Protein 2Q20 (pdb70)

Organism: Homo sapiens (NCBI:txid9606)

B-factor: mean 19.87, std 10.07, range [9.56, 68.57]

Secondary structure (DSSP, 8-state):
-PPPEEEE-SEEEE-TT--EEEEEEESS--TT-EEEEEE-TTS-EEEEEETTTEEPTT--TTEEEEEETTEEEEEESS--GGG-EEEEEEE-SSSS-PBP--EEEEE-/-PPPPEEEE-SEEEE-TT--EEEEEEESS--TT-EEEEEE-TTS--EEEEETTTEEPTT--TTEEEEE-SSEEEEEESS--GGG-SEEEEEE-SSSSPEE---EEEEE-

Solvent-accessible surface area: 10472 Å² total; per-residue (Å²): 180,85,8,126,8,65,9,55,44,92,67,37,73,15,39,84,43,62,186,2,66,0,58,2,106,2,71,81,87,0,55,62,93,0,0,0,0,20,19,79,105,83,124,8,3,132,15,17,0,62,48,3,60,66,69,32,130,76,22,53,111,47,5,55,10,62,36,68,11,55,91,1,34,0,26,0,63,42,0,53,81,94,2,42,4,30,0,6,0,0,0,19,48,68,134,32,48,28,28,0,127,7,0,110,1,81,68,206,147,110,58,8,118,10,84,12,57,43,88,72,37,68,16,41,82,36,61,183,2,68,0,60,2,97,4,70,64,102,0,51,58,103,0,14,0,6,16,19,80,128,81,118,19,10,113,25,2,0,86,46,2,67,62,70,34,131,79,12,60,96,45,7,53,11,62,34,83,8,51,85,3,42,0,19,0,63,39,0,44,82,102,2,53,8,29,0,8,0,0,0,23,60,76,57,15,19,30,20,0,139,4,0,122,1,94,64,203

CATH classification: 2.60.40.10

Structure (mmCIF, N/CA/C/O backbone):
data_2Q20
#
_entry.id   2Q20
#
_cell.length_a   74.265
_cell.length_b   74.265
_cell.length_c   99.051
_cell.angle_alpha   90.00
_cell.angle_beta   90.00
_cell.angle_gamma   120.00
#
_symmetry.space_group_name_H-M   'P 61'
#
loop_
_entity.id
_entity.type
_entity.pdbx_description
1 polymer 'Vk1 O18/O8 germline light chain variable domain'
2 water water
#
loop_
_atom_site.group_PDB
_atom_site.id
_atom_site.type_symbol
_atom_site.label_atom_id
_atom_site.label_alt_id
_atom_site.label_comp_id
_atom_site.label_asym_id
_atom_site.label_entity_id
_atom_site.label_seq_id
_atom_site.pdbx_PDB_ins_code
_atom_site.Cartn_x
_atom_site.Cartn_y
_atom_site.Cartn_z
_atom_site.occupancy
_atom_site.B_iso_or_equiv
_atom_site.auth_seq_id
_atom_site.auth_comp_id
_atom_site.auth_asym_id
_atom_site.auth_atom_id
_atom_site.pdbx_PDB_model_num
ATOM 1 N N . THR A 1 2 ? 32.683 -35.323 17.591 0.50 36.69 0 THR A N 1
ATOM 2 C CA . THR A 1 2 ? 34.117 -35.462 17.214 1.00 34.80 0 THR A CA 1
ATOM 3 C C . THR A 1 2 ? 34.388 -34.776 15.862 1.00 30.81 0 THR A C 1
ATOM 4 O O . THR A 1 2 ? 35.506 -34.726 15.420 1.00 32.23 0 THR A O 1
ATOM 8 N N . ASP A 1 3 ? 33.359 -34.262 15.232 1.00 26.73 1 ASP A N 1
ATOM 9 C CA . ASP A 1 3 ? 33.612 -33.668 13.907 1.00 22.83 1 ASP A CA 1
ATOM 10 C C . ASP A 1 3 ? 34.368 -32.371 14.129 1.00 20.84 1 ASP A C 1
ATOM 11 O O . ASP A 1 3 ? 34.205 -31.696 15.175 1.00 23.46 1 ASP A O 1
ATOM 16 N N . ILE A 1 4 ? 35.241 -32.046 13.175 1.00 18.06 2 ILE A N 1
ATOM 17 C CA . ILE A 1 4 ? 36.018 -30.794 13.246 1.00 17.10 2 ILE A CA 1
ATOM 18 C C . ILE A 1 4 ? 35.092 -29.615 13.085 1.00 15.75 2 ILE A C 1
ATOM 19 O O . ILE A 1 4 ? 34.260 -29.584 12.178 1.00 16.50 2 ILE A O 1
ATOM 24 N N A GLN A 1 5 ? 35.175 -28.675 14.031 0.50 15.70 3 GLN A N 1
ATOM 25 N N B GLN A 1 5 ? 35.214 -28.654 13.985 0.50 15.45 3 GLN A N 1
ATOM 26 C CA A GLN A 1 5 ? 34.400 -27.427 14.002 0.50 15.59 3 GLN A CA 1
ATOM 27 C CA B GLN A 1 5 ? 34.378 -27.475 13.928 0.50 15.56 3 GLN A CA 1
ATOM 28 C C A GLN A 1 5 ? 35.178 -26.353 13.251 0.50 13.69 3 GLN A C 1
ATOM 29 C C B GLN A 1 5 ? 35.147 -26.341 13.278 0.50 13.66 3 GLN A C 1
ATOM 30 O O A GLN A 1 5 ? 36.324 -26.063 13.593 0.50 14.31 3 GLN A O 1
ATOM 31 O O B GLN A 1 5 ? 36.242 -26.004 13.721 0.50 14.08 3 GLN A O 1
ATOM 42 N N . MET A 1 6 ? 34.548 -25.747 12.251 1.00 14.04 4 MET A N 1
ATOM 43 C CA . MET A 1 6 ? 35.103 -24.632 11.523 1.00 13.02 4 MET A CA 1
ATOM 44 C C . MET A 1 6 ? 34.405 -23.368 11.957 1.00 13.61 4 MET A C 1
ATOM 45 O O . MET A 1 6 ? 33.180 -23.289 11.813 1.00 15.52 4 MET A O 1
ATOM 50 N N . THR A 1 7 ? 35.134 -22.413 12.516 1.00 12.18 5 THR A N 1
ATOM 51 C CA . THR A 1 7 ? 34.553 -21.185 12.998 1.00 11.67 5 THR A CA 1
ATOM 52 C C . THR A 1 7 ? 34.885 -20.078 11.985 1.00 11.61 5 THR A C 1
ATOM 53 O O . THR A 1 7 ? 36.046 -19.649 11.898 1.00 12.57 5 THR A O 1
ATOM 57 N N . GLN A 1 8 ? 33.901 -19.688 11.204 1.00 11.49 6 GLN A N 1
ATOM 58 C CA . GLN A 1 8 ? 34.043 -18.727 10.122 1.00 10.65 6 GLN A CA 1
ATOM 59 C C . GLN A 1 8 ? 33.522 -17.387 10.565 1.00 11.58 6 GLN A C 1
ATOM 60 O O . GLN A 1 8 ? 32.430 -17.296 11.111 1.00 13.47 6 GLN A O 1
ATOM 66 N N . SER A 1 9 ? 34.272 -16.323 10.276 1.00 11.52 7 SER A N 1
ATOM 67 C CA A SER A 1 9 ? 33.837 -15.015 10.637 0.50 10.54 7 SER A CA 1
ATOM 68 C CA B SER A 1 9 ? 33.928 -14.971 10.676 0.50 12.04 7 SER A CA 1
ATOM 69 C C . SER A 1 9 ? 34.238 -14.015 9.536 1.00 11.16 7 SER A C 1
ATOM 70 O O . SER A 1 9 ? 35.234 -14.209 8.872 1.00 12.26 7 SER A O 1
ATOM 75 N N . PRO A 1 10 ? 33.456 -12.956 9.354 1.00 11.28 8 PRO A N 1
ATOM 76 C CA . PRO A 1 10 ? 32.201 -12.647 10.033 1.00 11.38 8 PRO A CA 1
ATOM 77 C C . PRO A 1 10 ? 31.042 -13.394 9.405 1.00 11.30 8 PRO A C 1
ATOM 78 O O . PRO A 1 10 ? 31.176 -14.112 8.441 1.00 13.50 8 PRO A O 1
ATOM 82 N N A SER A 1 11 ? 29.881 -13.223 10.030 0.25 11.67 9 SER A N 1
ATOM 83 N N B SER A 1 11 ? 29.850 -13.251 9.969 0.25 11.62 9 SER A N 1
ATOM 84 N N C SER A 1 11 ? 29.868 -13.273 10.036 0.50 11.91 9 SER A N 1
ATOM 85 C CA A SER A 1 11 ? 28.645 -13.818 9.549 0.25 11.93 9 SER A CA 1
ATOM 86 C CA B SER A 1 11 ? 28.705 -13.922 9.355 0.25 11.59 9 SER A CA 1
ATOM 87 C CA C SER A 1 11 ? 28.654 -13.870 9.471 0.50 12.85 9 SER A CA 1
ATOM 88 C C A SER A 1 11 ? 28.134 -13.106 8.298 0.25 11.74 9 SER A C 1
ATOM 89 C C B SER A 1 11 ? 28.081 -13.094 8.238 0.25 11.58 9 SER A C 1
ATOM 90 C C C SER A 1 11 ? 28.152 -13.099 8.252 0.50 11.63 9 SER A C 1
ATOM 91 O O A SER A 1 11 ? 27.625 -13.739 7.378 0.25 11.95 9 SER A O 1
ATOM 92 O O B SER A 1 11 ? 27.429 -13.630 7.342 0.25 12.09 9 SER A O 1
ATOM 93 O O C SER A 1 11 ? 27.659 -13.688 7.298 0.50 12.20 9 SER A O 1
ATOM 100 N N . SER A 1 12 ? 28.254 -11.787 8.300 1.00 12.52 10 SER A N 1
ATOM 101 C CA . SER A 1 12 ? 27.896 -10.926 7.177 1.00 12.90 10 SER A CA 1
ATOM 102 C C . SER A 1 12 ? 28.758 -9.724 7.230 1.00 12.71 10 SER A C 1
ATOM 103 O O . SER A 1 12 ? 29.260 -9.344 8.286 1.00 12.60 10 SER A O 1
ATOM 106 N N A LEU A 1 13 ? 28.940 -9.104 6.057 0.50 11.84 11 LEU A N 1
ATOM 107 N N B LEU A 1 13 ? 28.928 -9.082 6.068 0.50 11.81 11 LEU A N 1
ATOM 108 C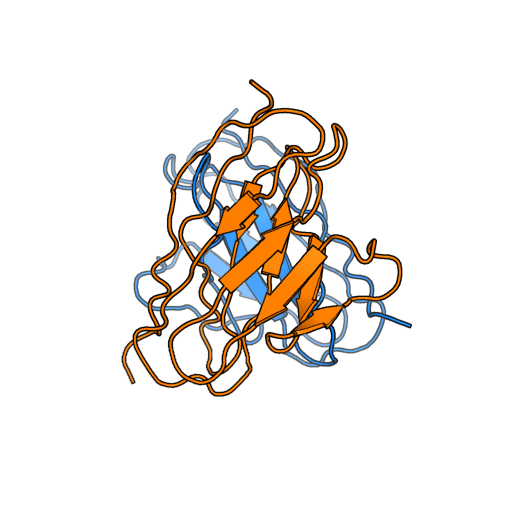 CA A LEU A 1 13 ? 29.619 -7.826 5.967 0.50 12.90 11 LEU A CA 1
ATOM 109 C CA B LEU A 1 13 ? 29.629 -7.806 6.003 0.50 12.98 11 LEU A CA 1
ATOM 110 C C A LEU A 1 13 ? 29.073 -7.074 4.771 0.50 13.83 11 LEU A C 1
ATOM 111 C C B LEU A 1 13 ? 29.259 -7.094 4.724 0.50 14.07 11 LEU A C 1
ATOM 112 O O A LEU A 1 13 ? 28.479 -7.650 3.837 0.50 13.14 11 LEU A O 1
ATOM 113 O O B LEU A 1 13 ? 28.962 -7.722 3.692 0.50 13.19 11 LEU A O 1
ATOM 122 N N . SER A 1 14 ? 29.296 -5.769 4.822 1.00 13.77 12 SER A N 1
ATOM 123 C CA . SER A 1 14 ? 29.037 -4.914 3.683 1.00 14.36 12 SER A CA 1
ATOM 124 C C . SER A 1 14 ? 30.269 -4.108 3.435 1.00 14.00 12 SER A C 1
ATOM 125 O O . SER A 1 14 ? 30.912 -3.617 4.350 1.00 14.95 12 SER A O 1
ATOM 128 N N . ALA A 1 15 ? 30.587 -3.892 2.178 1.00 14.97 13 ALA A N 1
ATOM 129 C CA . ALA A 1 15 ? 31.734 -3.106 1.758 1.00 15.60 13 ALA A CA 1
ATOM 130 C C . ALA A 1 15 ? 31.451 -2.478 0.417 1.00 16.54 13 ALA A C 1
ATOM 131 O O . ALA A 1 15 ? 30.428 -2.752 -0.189 1.00 18.07 13 ALA A O 1
ATOM 133 N N . SER A 1 16 ? 32.345 -1.641 -0.050 1.00 18.13 14 SER A N 1
ATOM 134 C CA . SER A 1 16 ? 32.182 -0.936 -1.292 1.00 16.96 14 SER A CA 1
ATOM 135 C C . SER A 1 16 ? 32.961 -1.534 -2.398 1.00 18.11 14 SER A C 1
ATOM 136 O O . SER A 1 16 ? 33.976 -2.168 -2.178 1.00 17.05 14 SER A O 1
ATOM 139 N N . VAL A 1 17 ? 32.534 -1.276 -3.637 1.00 17.79 15 VAL A N 1
ATOM 140 C CA . VAL A 1 17 ? 33.305 -1.684 -4.781 1.00 18.27 15 VAL A CA 1
ATOM 141 C C . VAL A 1 17 ? 34.687 -1.087 -4.656 1.00 18.44 15 VAL A C 1
ATOM 142 O O . VAL A 1 17 ? 34.835 0.097 -4.317 1.00 20.60 15 VAL A O 1
ATOM 146 N N . GLY A 1 18 ? 35.675 -1.925 -4.878 1.00 17.17 16 GLY A N 1
ATOM 147 C CA . GLY A 1 18 ? 37.064 -1.590 -4.760 1.00 18.01 16 GLY A CA 1
ATOM 148 C C . GLY A 1 18 ? 37.695 -1.799 -3.393 1.00 18.86 16 GLY A C 1
ATOM 149 O O . GLY A 1 18 ? 38.925 -1.730 -3.263 1.00 20.65 16 GLY A O 1
ATOM 150 N N . ASP A 1 19 ? 36.881 -2.144 -2.386 1.00 17.09 17 ASP A N 1
ATOM 151 C CA . ASP A 1 19 ? 37.440 -2.372 -1.054 1.00 17.67 17 ASP A CA 1
ATOM 152 C C . ASP A 1 19 ? 38.018 -3.749 -0.911 1.00 15.58 17 ASP A C 1
ATOM 153 O O . ASP A 1 19 ? 37.623 -4.700 -1.588 1.00 16.48 17 ASP A O 1
ATOM 158 N N A ARG A 1 20 ? 38.872 -3.894 0.082 0.50 15.43 18 ARG A N 1
ATOM 159 N N B ARG A 1 20 ? 38.907 -3.886 0.047 0.50 14.39 18 ARG A N 1
ATOM 160 C CA A ARG A 1 20 ? 39.481 -5.168 0.491 0.50 15.44 18 ARG A CA 1
ATOM 161 C CA B ARG A 1 20 ? 39.421 -5.181 0.464 0.50 13.70 18 ARG A CA 1
ATOM 162 C C A ARG A 1 20 ? 38.561 -5.909 1.476 0.50 14.61 18 ARG A C 1
ATOM 163 C C B ARG A 1 20 ? 38.440 -5.872 1.402 0.50 13.97 18 ARG A C 1
ATOM 164 O O A ARG A 1 20 ? 38.159 -5.337 2.497 0.50 14.83 18 ARG A O 1
ATOM 165 O O B ARG A 1 20 ? 37.907 -5.246 2.321 0.50 15.22 18 ARG A O 1
ATOM 180 N N . VAL A 1 21 ? 38.194 -7.145 1.148 1.00 13.78 19 VAL A N 1
ATOM 181 C CA . VAL A 1 21 ? 37.329 -7.981 1.994 1.00 13.48 19 VAL A CA 1
ATOM 182 C C . VAL A 1 2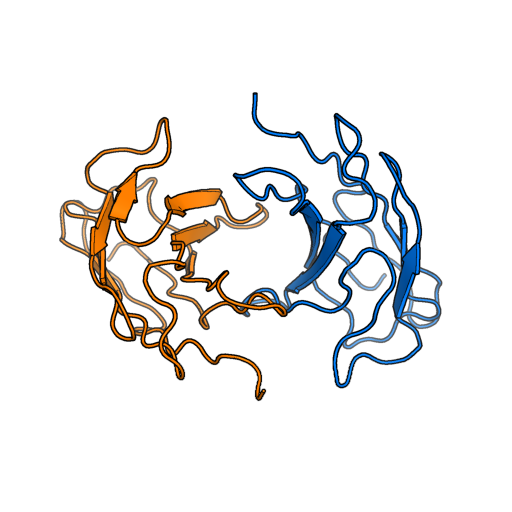1 ? 38.180 -9.080 2.594 1.00 12.60 19 VAL A C 1
ATOM 183 O O . VAL A 1 21 ? 38.895 -9.769 1.881 1.00 13.09 19 VAL A O 1
ATOM 187 N N . THR A 1 22 ? 38.079 -9.261 3.914 1.00 12.23 20 THR A N 1
ATOM 188 C CA . THR A 1 22 ? 38.862 -10.230 4.625 1.00 12.65 20 THR A CA 1
ATOM 189 C C . THR A 1 22 ? 37.950 -11.144 5.479 1.00 12.99 20 THR A C 1
ATOM 190 O O . THR A 1 22 ? 37.218 -10.642 6.316 1.00 13.93 20 THR A O 1
ATOM 194 N N . ILE A 1 23 ? 37.999 -12.440 5.215 1.00 11.99 21 ILE A N 1
ATOM 195 C CA . ILE A 1 23 ? 37.163 -13.469 5.880 1.00 12.07 21 ILE A CA 1
ATOM 196 C C . ILE A 1 23 ? 38.110 -14.467 6.506 1.00 11.87 21 ILE A C 1
ATOM 197 O O . ILE A 1 23 ? 39.136 -14.815 5.926 1.00 13.15 21 ILE A O 1
ATOM 202 N N . THR A 1 24 ? 37.784 -14.910 7.721 1.00 12.12 22 THR A N 1
ATOM 203 C CA . THR A 1 24 ? 38.630 -15.870 8.411 1.00 12.59 22 THR A CA 1
ATOM 204 C C . THR A 1 24 ? 37.906 -17.172 8.724 1.00 11.88 22 THR A C 1
ATOM 205 O O . THR A 1 24 ? 36.682 -17.227 8.846 1.00 12.11 22 THR A O 1
ATOM 209 N N A CYS A 1 25 ? 38.673 -18.277 8.791 0.50 10.78 23 CYS A N 1
ATOM 210 N N B CYS A 1 25 ? 38.716 -18.204 8.980 0.50 12.08 23 CYS A N 1
ATOM 211 C CA A CYS A 1 25 ? 38.207 -19.544 9.346 0.50 11.62 23 CYS A CA 1
ATOM 212 C CA B CYS A 1 25 ? 38.223 -19.516 9.283 0.50 12.52 23 CYS A CA 1
ATOM 213 C C A CYS A 1 25 ? 39.222 -20.094 10.294 0.50 11.82 23 CYS A C 1
ATOM 214 C C B CYS A 1 25 ? 39.198 -20.230 10.208 0.50 12.67 23 CYS A C 1
ATOM 215 O O A CYS A 1 25 ? 40.399 -20.041 10.015 0.50 12.46 23 CYS A O 1
ATOM 216 O O B CYS A 1 25 ? 40.344 -20.422 9.820 0.50 12.60 23 CYS A O 1
ATOM 221 N N . GLN A 1 26 ? 38.725 -20.632 11.397 1.00 12.67 24 GLN A N 1
ATOM 222 C CA . GLN A 1 26 ? 39.532 -21.377 12.397 1.00 13.92 24 GLN A CA 1
ATOM 223 C C . GLN A 1 26 ? 39.038 -22.781 12.490 1.00 13.82 24 GLN A C 1
ATOM 224 O O . GLN A 1 26 ? 37.853 -23.017 12.601 1.00 15.71 24 GLN A O 1
ATOM 230 N N . ALA A 1 27 ? 39.957 -23.748 12.430 1.00 13.28 25 ALA A N 1
ATOM 231 C CA . ALA A 1 27 ? 39.618 -25.128 12.643 1.00 14.09 25 ALA A CA 1
ATOM 232 C C . ALA A 1 27 ? 39.858 -25.503 14.101 1.00 14.33 25 ALA A C 1
ATOM 233 O O . ALA A 1 27 ? 40.818 -25.056 14.679 1.00 15.69 25 ALA A O 1
ATOM 235 N N . SER A 1 28 ? 39.045 -26.415 14.612 1.00 14.85 26 SER A N 1
ATOM 236 C CA . SER A 1 28 ? 39.192 -26.846 16.008 1.00 15.57 26 SER A CA 1
ATOM 237 C C . SER A 1 28 ? 40.355 -27.800 16.249 1.00 17.00 26 SER A C 1
ATOM 238 O O . SER A 1 28 ? 40.703 -28.069 17.425 1.00 19.04 26 SER A O 1
ATOM 241 N N . GLN A 1 29 ? 40.931 -28.326 15.181 1.00 16.00 27 GLN A N 1
ATOM 242 C CA . GLN A 1 29 ? 42.165 -29.112 15.256 1.00 18.40 27 GLN A CA 1
ATOM 243 C C . GLN A 1 29 ? 42.929 -28.875 13.955 1.00 17.37 27 GLN A C 1
ATOM 244 O O . GLN A 1 29 ? 42.417 -28.303 13.010 1.00 16.85 27 GLN A O 1
ATOM 250 N N A ASP A 1 30 ? 44.193 -29.271 13.951 0.50 17.62 28 ASP A N 1
ATOM 251 N N B ASP A 1 30 ? 44.225 -29.184 13.970 0.50 17.80 28 ASP A N 1
ATOM 252 C CA A ASP A 1 30 ? 45.069 -28.981 12.827 0.50 17.55 28 ASP A CA 1
ATOM 253 C CA B ASP A 1 30 ? 45.150 -28.975 12.830 0.50 17.78 28 ASP A CA 1
ATOM 254 C C A ASP A 1 30 ? 44.548 -29.761 11.625 0.50 18.27 28 ASP A C 1
ATOM 255 C C B ASP A 1 30 ? 44.693 -29.758 11.608 0.50 18.40 28 ASP A C 1
ATOM 256 O O A ASP A 1 30 ? 44.208 -30.954 11.702 0.50 19.99 28 ASP A O 1
ATOM 257 O O B ASP A 1 30 ? 44.637 -30.980 11.638 0.50 19.97 28 ASP A O 1
ATOM 266 N N . ILE A 1 31 ? 44.389 -29.040 10.523 1.00 16.41 29 ILE A N 1
ATOM 267 C CA . ILE A 1 31 ? 43.903 -29.628 9.261 1.00 15.36 29 ILE A CA 1
ATOM 268 C C . ILE A 1 31 ? 44.948 -29.442 8.162 1.00 16.16 29 ILE A C 1
ATOM 269 O O . ILE A 1 31 ? 44.626 -29.569 6.973 1.00 15.66 29 ILE A O 1
ATOM 274 N N . SER A 1 32 ? 46.183 -29.185 8.551 1.00 16.73 30 SER A N 1
ATOM 275 C CA A SER A 1 32 ? 47.256 -28.953 7.612 0.50 15.75 30 SER A CA 1
ATOM 276 C CA B SER A 1 32 ? 47.242 -28.970 7.577 0.50 16.52 30 SER A CA 1
ATOM 277 C C . SER A 1 32 ? 46.823 -27.853 6.619 1.00 15.68 30 SER A C 1
ATOM 278 O O . SER A 1 32 ? 46.420 -26.779 7.033 1.00 17.31 30 SER A O 1
ATOM 283 N N A ASN A 1 33 ? 46.858 -28.153 5.323 0.50 14.59 31 ASN A N 1
ATOM 284 N N B ASN A 1 33 ? 46.950 -28.020 5.314 0.50 15.25 31 ASN A N 1
ATOM 285 C CA A ASN A 1 33 ? 46.488 -27.183 4.268 0.50 14.07 31 ASN A CA 1
ATOM 286 C CA B ASN A 1 33 ? 46.416 -26.989 4.409 0.50 15.11 31 ASN A CA 1
ATOM 287 C C A ASN A 1 33 ? 45.176 -27.496 3.628 0.50 13.65 31 ASN A C 1
ATOM 288 C C B ASN A 1 33 ? 45.202 -27.496 3.628 0.50 14.07 31 ASN A C 1
ATOM 289 O O A ASN A 1 33 ? 44.790 -26.853 2.655 0.50 14.21 31 ASN A O 1
ATOM 290 O O B ASN A 1 33 ? 44.925 -26.996 2.538 0.50 13.85 31 ASN A O 1
ATOM 299 N N . TYR A 1 34 ? 44.436 -28.452 4.184 1.00 13.31 32 TYR A N 1
ATOM 300 C CA . TYR A 1 34 ? 43.251 -28.995 3.548 1.00 13.20 32 TYR A CA 1
ATOM 301 C C . TYR A 1 34 ? 42.003 -28.154 3.806 1.00 12.36 32 TYR A C 1
ATOM 302 O O . TYR A 1 34 ? 41.093 -28.563 4.529 1.00 13.03 32 TYR A O 1
ATOM 311 N N . LEU A 1 35 ? 41.977 -26.953 3.205 1.00 12.61 33 LEU A N 1
ATOM 312 C CA . LEU A 1 35 ? 40.871 -26.023 3.343 1.00 11.65 33 LEU A CA 1
ATOM 313 C C . LEU A 1 35 ? 40.444 -25.548 1.951 1.00 11.91 33 LEU A C 1
ATOM 314 O O . LEU A 1 35 ? 41.274 -25.085 1.168 1.00 12.68 33 LEU A O 1
ATOM 319 N N . ASN A 1 36 ? 39.133 -25.640 1.700 1.00 11.16 34 ASN A N 1
ATOM 320 C CA . ASN A 1 36 ? 38.479 -25.127 0.508 1.00 10.78 34 ASN A CA 1
ATOM 321 C C . ASN A 1 36 ? 37.730 -23.846 0.862 1.00 10.72 34 ASN A C 1
ATOM 322 O O . ASN A 1 36 ? 37.194 -23.711 1.977 1.00 11.48 34 ASN A O 1
ATOM 327 N N . TRP A 1 37 ? 37.625 -22.963 -0.124 1.00 10.21 35 TRP A N 1
ATOM 328 C CA . TRP A 1 37 ? 36.731 -21.827 -0.079 1.00 10.30 35 TRP A CA 1
ATOM 329 C C . TRP A 1 37 ? 35.789 -21.872 -1.256 1.00 10.25 35 TRP A C 1
ATOM 330 O O . TRP A 1 37 ? 36.237 -21.940 -2.415 1.00 11.02 35 TRP A O 1
ATOM 341 N N . TYR A 1 38 ? 34.490 -21.822 -0.973 1.00 10.42 36 TYR A N 1
ATOM 342 C CA . TYR A 1 38 ? 33.423 -21.822 -1.970 1.00 10.06 36 TYR A CA 1
ATOM 343 C C . TYR A 1 38 ? 32.748 -20.468 -1.980 1.00 10.17 36 TYR A C 1
ATOM 344 O O . TYR A 1 38 ? 32.610 -19.803 -0.965 1.00 11.21 36 TYR A O 1
ATOM 353 N N . GLN A 1 39 ? 32.232 -20.136 -3.164 1.00 10.24 37 GLN A N 1
ATOM 354 C CA . GLN A 1 39 ? 31.385 -18.973 -3.386 1.00 9.84 37 GLN A CA 1
ATOM 355 C C . GLN A 1 39 ? 29.999 -19.464 -3.822 1.00 10.47 37 GLN A C 1
ATOM 356 O O . GLN A 1 39 ? 29.899 -20.236 -4.766 1.00 11.33 37 GLN A O 1
ATOM 362 N N . GLN A 1 40 ? 28.950 -18.969 -3.155 1.00 10.47 38 GLN A N 1
ATOM 363 C CA . GLN A 1 40 ? 27.582 -19.330 -3.460 1.00 10.68 38 GLN A CA 1
ATOM 364 C C . GLN A 1 40 ? 26.832 -18.065 -3.811 1.00 11.17 38 GLN A C 1
ATOM 365 O O . GLN A 1 40 ? 26.480 -17.288 -2.938 1.00 11.73 38 GLN A O 1
ATOM 371 N N . LYS A 1 41 ? 26.634 -17.857 -5.097 1.00 12.52 39 LYS A N 1
ATOM 372 C CA . LYS A 1 41 ? 25.869 -16.697 -5.551 1.00 15.00 39 LYS A CA 1
ATOM 373 C C . LYS A 1 41 ? 24.403 -16.916 -5.290 1.00 16.34 39 LYS A C 1
ATOM 374 O O . LYS A 1 41 ? 23.925 -18.058 -5.144 1.00 15.85 39 LYS A O 1
ATOM 380 N N . PRO A 1 42 ? 23.626 -15.827 -5.158 1.00 18.91 40 PRO A N 1
ATOM 381 C CA . PRO A 1 42 ? 22.252 -16.015 -4.713 1.00 21.00 40 PRO A CA 1
ATOM 382 C C . PRO A 1 42 ? 21.425 -16.933 -5.624 1.00 21.21 40 PRO A C 1
ATOM 383 O O . PRO A 1 42 ? 21.434 -16.747 -6.828 1.00 24.38 40 PRO A O 1
ATOM 387 N N . GLY A 1 43 ? 20.760 -17.923 -5.051 1.00 21.40 41 GLY A N 1
ATOM 388 C CA . GLY A 1 43 ? 20.037 -18.913 -5.820 1.00 21.88 41 GLY A CA 1
ATOM 389 C C . GLY A 1 43 ? 20.777 -20.038 -6.484 1.00 22.30 41 GLY A C 1
ATOM 390 O O . GLY A 1 43 ? 20.163 -20.903 -7.090 1.00 26.36 41 GLY A O 1
ATOM 391 N N . LYS A 1 44 ? 22.101 -20.028 -6.378 1.00 18.56 42 LYS A N 1
ATOM 392 C CA . LYS A 1 44 ? 22.962 -20.950 -7.077 1.00 16.46 42 LYS A CA 1
ATOM 393 C C . LYS A 1 44 ? 23.607 -21.883 -6.090 1.00 13.55 42 LYS A C 1
ATOM 394 O O . LYS A 1 44 ? 23.517 -21.690 -4.888 1.00 13.85 42 LYS A O 1
ATOM 400 N N . ALA A 1 45 ? 24.282 -22.912 -6.580 1.00 14.15 43 ALA A N 1
ATOM 401 C CA . ALA A 1 45 ? 25.030 -23.824 -5.751 1.00 13.68 43 ALA A CA 1
ATOM 402 C C . ALA A 1 45 ? 26.371 -23.216 -5.387 1.00 12.60 43 ALA A C 1
ATOM 403 O O . ALA A 1 45 ? 26.902 -22.351 -6.103 1.00 13.77 43 ALA A O 1
ATOM 405 N N . PRO A 1 46 ? 26.960 -23.689 -4.294 1.00 12.14 44 PRO A N 1
ATOM 406 C CA . PRO A 1 46 ? 28.346 -23.284 -4.024 1.00 12.34 44 PRO A CA 1
ATOM 407 C C . PRO A 1 46 ? 29.282 -23.778 -5.125 1.00 12.37 44 PRO A C 1
ATOM 408 O O . PRO A 1 46 ? 29.139 -24.904 -5.620 1.00 13.93 44 PRO A O 1
ATOM 412 N N A LYS A 1 47 ? 30.280 -22.959 -5.438 0.25 11.29 45 LYS A N 1
ATOM 413 N N B LYS A 1 47 ? 30.265 -22.949 -5.464 0.25 11.62 45 LYS A N 1
ATOM 414 N N C LYS A 1 47 ? 30.273 -22.945 -5.439 0.50 12.11 45 LYS A N 1
ATOM 415 C CA A LYS A 1 47 ? 31.337 -23.332 -6.375 0.25 11.32 45 LYS A CA 1
ATOM 416 C CA B LYS A 1 47 ? 31.308 -23.309 -6.425 0.25 11.87 45 LYS A CA 1
ATOM 417 C CA C LYS A 1 47 ? 31.321 -23.212 -6.434 0.50 12.55 45 LYS A CA 1
ATOM 418 C C A LYS A 1 47 ? 32.702 -23.074 -5.767 0.25 10.62 45 LYS A C 1
ATOM 419 C C B LYS A 1 47 ? 32.672 -23.065 -5.825 0.25 11.28 45 LYS A C 1
ATOM 420 C C C LYS A 1 47 ? 32.676 -23.091 -5.738 0.50 11.16 45 LYS A C 1
ATOM 421 O O A LYS A 1 47 ? 32.971 -22.018 -5.224 0.25 10.82 45 LYS A O 1
ATOM 422 O O B LYS A 1 47 ? 32.904 -22.070 -5.164 0.25 11.43 45 LYS A O 1
ATOM 423 O O C LYS A 1 47 ? 32.948 -22.112 -5.094 0.50 11.39 45 LYS A O 1
ATOM 439 N N A LEU A 1 48 ? 33.551 -24.086 -5.866 0.50 10.64 46 LEU A N 1
ATOM 440 N N B LEU A 1 48 ? 33.569 -24.010 -6.063 0.50 11.39 46 LEU A N 1
ATOM 441 C CA A LEU A 1 48 ? 34.878 -24.050 -5.256 0.50 10.10 46 LEU A CA 1
ATOM 442 C CA B LEU A 1 48 ? 34.860 -23.982 -5.399 0.50 10.95 46 LEU A CA 1
ATOM 443 C C A LEU A 1 48 ? 35.825 -23.079 -5.988 0.50 10.72 46 LEU A C 1
ATOM 444 C C B LEU A 1 48 ? 35.721 -22.924 -6.075 0.50 11.39 46 LEU A C 1
ATOM 445 O O A LEU A 1 48 ? 36.147 -23.275 -7.172 0.50 11.49 46 LEU A O 1
ATOM 446 O O B LEU A 1 48 ? 35.847 -22.857 -7.299 0.50 11.13 46 LEU A O 1
ATOM 455 N N . LEU A 1 49 ? 36.304 -22.042 -5.263 1.00 10.34 47 LEU A N 1
ATOM 456 C CA . LEU A 1 49 ? 37.246 -21.054 -5.768 1.00 10.79 47 LEU A CA 1
ATOM 457 C C . LEU A 1 49 ? 38.694 -21.386 -5.423 1.00 10.52 47 LEU A C 1
ATOM 458 O O . LEU A 1 49 ? 39.574 -21.200 -6.248 1.00 11.02 47 LEU A O 1
ATOM 463 N N . ILE A 1 50 ? 38.928 -21.784 -4.179 1.00 10.96 48 ILE A N 1
ATOM 464 C CA . ILE A 1 50 ? 40.285 -21.997 -3.652 1.00 11.43 48 ILE A CA 1
ATOM 465 C C . ILE A 1 50 ? 40.321 -23.344 -2.951 1.00 11.14 48 ILE A C 1
ATOM 466 O O . ILE A 1 50 ? 39.374 -23.696 -2.236 1.00 11.77 48 ILE A O 1
ATOM 471 N N . TYR A 1 51 ? 41.377 -24.098 -3.198 1.00 11.08 49 TYR A N 1
ATOM 472 C CA . TYR A 1 51 ? 41.610 -25.361 -2.548 1.00 11.33 49 TYR A CA 1
ATOM 473 C C . TYR A 1 51 ? 43.026 -25.427 -2.004 1.00 11.30 49 TYR A C 1
ATOM 474 O O . TYR A 1 51 ? 43.874 -24.631 -2.367 1.00 11.92 49 TYR A O 1
ATOM 483 N N A ASP A 1 52 ? 43.273 -26.395 -1.115 0.50 11.38 50 ASP A N 1
ATOM 484 N N B ASP A 1 52 ? 43.267 -26.417 -1.141 0.50 11.87 50 ASP A N 1
ATOM 485 C CA A ASP A 1 52 ? 44.593 -26.519 -0.463 0.50 11.99 50 ASP A CA 1
ATOM 486 C CA B ASP A 1 52 ? 44.575 -26.558 -0.495 0.50 12.95 50 ASP A CA 1
ATOM 487 C C A ASP A 1 52 ? 45.000 -25.178 0.077 0.50 12.09 50 ASP A C 1
ATOM 488 C C B ASP A 1 52 ? 44.996 -25.253 0.149 0.50 12.56 50 ASP A C 1
ATOM 489 O O A ASP A 1 52 ? 46.145 -24.742 -0.058 0.50 12.33 50 ASP A O 1
ATOM 490 O O B ASP A 1 52 ? 46.176 -24.941 0.187 0.50 12.45 50 ASP A O 1
ATOM 499 N N . ALA A 1 53 ? 44.029 -24.522 0.695 1.00 12.03 51 ALA A N 1
ATOM 500 C CA . ALA A 1 53 ? 44.194 -23.208 1.350 1.00 12.23 51 ALA A CA 1
ATOM 501 C C . ALA A 1 53 ? 44.499 -22.033 0.465 1.00 11.56 51 ALA A C 1
ATOM 502 O O . ALA A 1 53 ? 44.039 -20.926 0.747 1.00 12.48 51 ALA A O 1
ATOM 504 N N A SER A 1 54 ? 45.318 -22.186 -0.602 0.50 11.37 52 SER A N 1
ATOM 505 N N B SER A 1 54 ? 45.281 -22.227 -0.619 0.50 11.65 52 SER A N 1
ATOM 506 C CA A SER A 1 54 ? 45.779 -21.033 -1.385 0.50 11.97 52 SER A CA 1
ATOM 507 C CA B SER A 1 54 ? 45.880 -21.121 -1.361 0.50 12.09 52 SER A CA 1
ATOM 508 C C A SER A 1 54 ? 45.722 -21.234 -2.887 0.50 11.12 52 SER A C 1
ATOM 509 C C B SER A 1 54 ? 45.902 -21.313 -2.870 0.50 11.66 52 SER A C 1
ATOM 510 O O A SER A 1 54 ? 46.012 -20.294 -3.617 0.50 11.13 52 SER A O 1
ATOM 511 O O B SER A 1 54 ? 46.445 -20.462 -3.574 0.50 11.81 52 SER A O 1
ATOM 516 N N . ASN A 1 55 ? 45.377 -22.423 -3.384 1.00 11.62 53 ASN A N 1
ATOM 517 C CA . ASN A 1 55 ? 45.383 -22.685 -4.812 1.00 12.10 53 ASN A CA 1
ATOM 518 C C . ASN A 1 55 ? 44.088 -22.279 -5.497 1.00 11.41 53 ASN A C 1
ATOM 519 O O . ASN A 1 55 ? 43.037 -22.628 -5.036 1.00 12.75 53 ASN A O 1
ATOM 524 N N . LEU A 1 56 ? 44.191 -21.562 -6.607 1.00 12.06 54 LEU A N 1
ATOM 525 C CA . LEU A 1 56 ? 42.996 -21.071 -7.314 1.00 11.34 54 LEU A CA 1
ATOM 526 C C . LEU A 1 56 ? 42.529 -22.037 -8.361 1.00 11.20 54 LEU A C 1
ATOM 527 O O . LEU A 1 56 ? 43.338 -22.603 -9.115 1.00 11.83 54 LEU A O 1
ATOM 532 N N . GLU A 1 57 ? 41.219 -22.188 -8.469 1.00 11.45 55 GLU A N 1
ATOM 533 C CA . GLU A 1 57 ? 40.644 -22.970 -9.554 1.00 11.58 55 GLU A CA 1
ATOM 534 C C . GLU A 1 57 ? 40.571 -22.203 -10.873 1.00 11.32 55 GLU A C 1
ATOM 535 O O . GLU A 1 57 ? 40.831 -21.001 -10.953 1.00 11.29 55 GLU A O 1
ATOM 541 N N . THR A 1 58 ? 40.173 -22.938 -11.910 1.00 11.37 56 THR A N 1
ATOM 542 C CA . THR A 1 58 ? 40.124 -22.399 -13.234 1.00 11.82 56 THR A CA 1
ATOM 543 C C . THR A 1 58 ? 39.149 -21.236 -13.339 1.00 11.91 56 THR A C 1
ATOM 544 O O . THR A 1 58 ? 38.012 -21.345 -12.902 1.00 13.26 56 THR A O 1
ATOM 548 N N . GLY A 1 59 ? 39.599 -20.151 -13.937 1.00 12.12 57 GLY A N 1
ATOM 549 C CA . GLY A 1 59 ? 38.758 -18.993 -14.144 1.00 13.73 57 GLY A CA 1
ATOM 550 C C . GLY A 1 59 ? 38.582 -18.084 -12.961 1.00 14.28 57 GLY A C 1
ATOM 551 O O . GLY A 1 59 ? 37.932 -17.064 -13.053 1.00 16.79 57 GLY A O 1
ATOM 552 N N . VAL A 1 60 ? 39.165 -18.428 -11.820 1.00 13.37 58 VAL A N 1
ATOM 553 C CA . VAL A 1 60 ? 39.015 -17.609 -10.610 1.00 14.06 58 VAL A CA 1
ATOM 554 C C . VAL A 1 60 ? 39.936 -16.401 -10.784 1.00 14.93 58 VAL A C 1
ATOM 555 O O . VAL A 1 60 ? 41.113 -16.549 -10.988 1.00 15.86 58 VAL A O 1
ATOM 559 N N A PRO A 1 61 ? 39.416 -15.202 -10.624 0.50 17.19 59 PRO A N 1
ATOM 560 N N B PRO A 1 61 ? 39.347 -15.189 -10.644 0.50 16.70 59 PRO A N 1
ATOM 561 C CA A PRO A 1 61 ? 40.304 -14.085 -10.919 0.50 17.92 59 PRO A CA 1
ATOM 562 C CA B PRO A 1 61 ? 40.033 -13.900 -10.694 0.50 17.86 59 PRO A CA 1
ATOM 563 C C A PRO A 1 61 ? 41.237 -13.790 -9.773 0.50 16.44 59 PRO A C 1
ATOM 564 C C B PRO A 1 61 ? 41.197 -13.739 -9.701 0.50 16.41 59 PRO A C 1
ATOM 565 O O A PRO A 1 61 ? 41.065 -14.242 -8.614 0.50 16.04 59 PRO A O 1
ATOM 566 O O B PRO A 1 61 ? 41.143 -14.247 -8.554 0.50 15.86 59 PRO A O 1
ATOM 573 N N . SER A 1 62 ? 42.254 -13.036 -10.124 1.00 17.12 60 SER A N 1
ATOM 574 C CA . SER A 1 62 ? 43.394 -12.829 -9.301 1.00 18.16 60 SER A CA 1
ATOM 575 C C . SER A 1 62 ? 43.114 -12.056 -8.043 1.00 16.30 60 SER A C 1
ATOM 576 O O . SER A 1 62 ? 43.938 -12.097 -7.139 1.00 17.22 60 SER A O 1
ATOM 579 N N . ARG A 1 63 ? 41.990 -11.354 -7.985 1.00 15.22 61 ARG A N 1
ATOM 580 C CA . ARG A 1 63 ? 41.625 -10.630 -6.782 1.00 15.03 61 ARG A CA 1
ATOM 581 C C . ARG A 1 63 ? 41.313 -11.544 -5.594 1.00 13.84 61 ARG A C 1
ATOM 582 O O . ARG A 1 63 ? 41.304 -11.088 -4.468 1.00 14.35 61 ARG A O 1
ATOM 590 N N . PHE A 1 64 ? 41.072 -12.822 -5.846 1.00 13.60 62 PHE A N 1
ATOM 591 C CA . PHE A 1 64 ? 40.816 -13.795 -4.772 1.00 13.04 62 PHE A CA 1
ATOM 592 C C . PHE A 1 64 ? 42.103 -14.462 -4.346 1.00 13.17 62 PHE A C 1
ATOM 593 O O . PHE A 1 64 ? 42.879 -14.914 -5.169 1.00 15.83 62 PHE A O 1
ATOM 601 N N . SER A 1 65 ? 42.300 -14.593 -3.032 1.00 12.67 63 SER A N 1
ATOM 602 C CA . SER A 1 65 ? 43.433 -15.326 -2.510 1.00 13.21 63 SER A CA 1
ATOM 603 C C . SER A 1 65 ? 43.060 -15.992 -1.190 1.00 12.09 63 SER A C 1
ATOM 604 O O . SER A 1 65 ? 42.097 -15.579 -0.540 1.00 12.90 63 SER A O 1
ATOM 607 N N . GLY A 1 66 ? 43.837 -16.987 -0.834 1.00 12.88 64 GLY A N 1
ATOM 608 C CA . GLY A 1 66 ? 43.700 -17.650 0.422 1.00 12.35 64 GLY A CA 1
ATOM 609 C C . GLY A 1 66 ? 45.048 -17.909 1.049 1.00 12.87 64 GLY A C 1
ATOM 610 O O . GLY A 1 66 ? 46.030 -18.139 0.342 1.00 14.24 64 GLY A O 1
ATOM 611 N N . SER A 1 67 ? 45.072 -17.900 2.377 1.00 13.45 65 SER A N 1
ATOM 612 C CA . SER A 1 67 ? 46.289 -18.172 3.117 1.00 14.46 65 SER A CA 1
ATOM 613 C C . SER A 1 67 ? 45.989 -18.916 4.390 1.00 14.03 65 SER A C 1
ATOM 614 O O . SER A 1 67 ? 44.840 -19.049 4.809 1.00 13.32 65 SER A O 1
ATOM 617 N N . GLY A 1 68 ? 47.046 -19.415 5.012 1.00 15.60 66 GLY A N 1
ATOM 618 C CA . GLY A 1 68 ? 47.009 -20.095 6.295 1.00 15.77 66 GLY A CA 1
ATOM 619 C C . GLY A 1 68 ? 47.340 -21.544 6.191 1.00 16.53 66 GLY A C 1
ATOM 620 O O . GLY A 1 68 ? 47.400 -22.141 5.120 1.00 18.85 66 GLY A O 1
ATOM 621 N N A SER A 1 69 ? 47.618 -22.095 7.370 0.50 18.41 67 SER A N 1
ATOM 622 N N B SER A 1 69 ? 47.521 -22.173 7.349 0.50 18.41 67 SER A N 1
ATOM 623 C CA A SER A 1 69 ? 47.893 -23.492 7.582 0.50 19.82 67 SER A CA 1
ATOM 624 C CA B SER A 1 69 ? 47.819 -23.587 7.443 0.50 19.80 67 SER A CA 1
ATOM 625 C C A SER A 1 69 ? 47.451 -23.893 9.010 0.50 18.09 67 SER A C 1
ATOM 626 C C B SER A 1 69 ? 47.750 -23.972 8.903 0.50 18.90 67 SER A C 1
ATOM 627 O O A SER A 1 69 ? 47.260 -23.070 9.923 0.50 16.75 67 SER A O 1
ATOM 628 O O B SER A 1 69 ? 48.265 -23.199 9.730 0.50 21.60 67 SER A O 1
ATOM 633 N N . GLY A 1 70 ? 47.217 -25.159 9.212 1.00 17.05 68 GLY A N 1
ATOM 634 C CA . GLY A 1 70 ? 47.060 -25.626 10.569 1.00 17.10 68 GLY A CA 1
ATOM 635 C C . GLY A 1 70 ? 45.678 -25.393 11.043 1.00 16.05 68 GLY A C 1
ATOM 636 O O . GLY A 1 70 ? 44.786 -26.166 10.790 1.00 15.84 68 GLY A O 1
ATOM 637 N N . THR A 1 71 ? 45.476 -24.315 11.813 1.00 17.56 69 THR A N 1
ATOM 638 C CA . THR A 1 71 ? 44.148 -24.046 12.366 1.00 16.78 69 THR A CA 1
ATOM 639 C C . THR A 1 71 ? 43.599 -22.668 11.967 1.00 17.24 69 THR A C 1
ATOM 640 O O . THR A 1 71 ? 42.457 -22.380 12.222 1.00 19.14 69 THR A O 1
ATOM 644 N N A ASP A 1 72 ? 44.390 -21.900 11.271 0.50 16.08 70 ASP A N 1
ATOM 645 N N B ASP A 1 72 ? 44.397 -21.742 11.453 0.50 14.79 70 ASP A N 1
ATOM 646 C CA A ASP A 1 72 ? 44.107 -20.525 11.055 0.50 15.85 70 ASP A CA 1
ATOM 647 C CA B ASP A 1 72 ? 43.925 -20.394 11.110 0.50 15.27 70 ASP A CA 1
ATOM 648 C C A ASP A 1 72 ? 44.181 -20.036 9.585 0.50 15.45 70 ASP A C 1
ATOM 649 C C B ASP A 1 72 ? 44.125 -20.149 9.617 0.50 14.97 70 ASP A C 1
ATOM 650 O O A ASP A 1 72 ? 45.268 -19.977 9.019 0.50 18.50 70 ASP A O 1
ATOM 651 O O B ASP A 1 72 ? 45.203 -20.490 9.062 0.50 17.46 70 ASP A O 1
ATOM 660 N N . PHE A 1 73 ? 43.055 -19.659 8.991 1.00 13.44 71 PHE A N 1
ATOM 661 C CA . PHE A 1 73 ? 42.985 -19.405 7.541 1.00 13.26 71 PHE A CA 1
ATOM 662 C C . PHE A 1 73 ? 42.297 -18.080 7.219 1.00 12.85 71 PHE A C 1
ATOM 663 O O . PHE A 1 73 ? 41.437 -17.631 7.982 1.00 13.33 71 PHE A O 1
ATOM 671 N N . THR A 1 74 ? 42.646 -17.483 6.088 1.00 12.52 72 THR A N 1
ATOM 672 C CA . THR A 1 74 ? 42.136 -16.229 5.634 1.00 12.47 72 THR A CA 1
ATOM 673 C C . THR A 1 74 ? 41.795 -16.304 4.138 1.00 12.43 72 THR A C 1
ATOM 674 O O . THR A 1 74 ? 42.583 -16.812 3.366 1.00 15.93 72 THR A O 1
ATOM 678 N N . PHE A 1 75 ? 40.675 -15.749 3.754 1.00 11.74 73 PHE A N 1
ATOM 679 C CA . PHE A 1 75 ? 40.257 -15.545 2.401 1.00 10.94 73 PHE A CA 1
ATOM 680 C C . PHE A 1 75 ? 40.144 -14.072 2.180 1.00 11.21 73 PHE A C 1
ATOM 681 O O . PHE A 1 75 ? 39.506 -13.367 2.958 1.00 12.39 73 PHE A O 1
ATOM 689 N N . THR A 1 76 ? 40.745 -13.572 1.090 1.00 11.77 74 THR A N 1
ATOM 690 C CA . THR A 1 76 ? 40.784 -12.148 0.800 1.00 12.40 74 THR A CA 1
ATOM 691 C C . THR A 1 76 ? 40.301 -11.866 -0.601 1.00 12.55 74 THR A C 1
ATOM 692 O O . THR A 1 76 ? 40.719 -12.551 -1.549 1.00 14.21 74 THR A O 1
ATOM 696 N N . ILE A 1 77 ? 39.443 -10.852 -0.751 1.00 12.65 75 ILE A N 1
ATOM 697 C CA . ILE A 1 77 ? 39.162 -10.258 -2.047 1.00 12.78 75 ILE A CA 1
ATOM 698 C C . ILE A 1 77 ? 39.880 -8.922 -2.057 1.00 13.29 75 ILE A C 1
ATOM 699 O O . ILE A 1 77 ? 39.578 -8.041 -1.236 1.00 14.27 75 ILE A O 1
ATOM 704 N N . SER A 1 78 ? 40.847 -8.728 -2.948 1.00 13.76 76 SER A N 1
ATOM 705 C CA . SER A 1 78 ? 41.689 -7.538 -2.868 1.00 14.93 76 SER A CA 1
ATOM 706 C C . SER A 1 78 ? 40.941 -6.272 -3.199 1.00 15.31 76 SER A C 1
ATOM 707 O O . SER A 1 78 ? 41.229 -5.209 -2.645 1.00 16.38 76 SER A O 1
ATOM 710 N N . SER A 1 79 ? 40.013 -6.355 -4.129 1.00 15.24 77 SER A N 1
ATOM 711 C CA . SER A 1 79 ? 39.265 -5.229 -4.657 1.00 16.16 77 SER A CA 1
ATOM 712 C C . SER A 1 79 ? 37.886 -5.731 -5.055 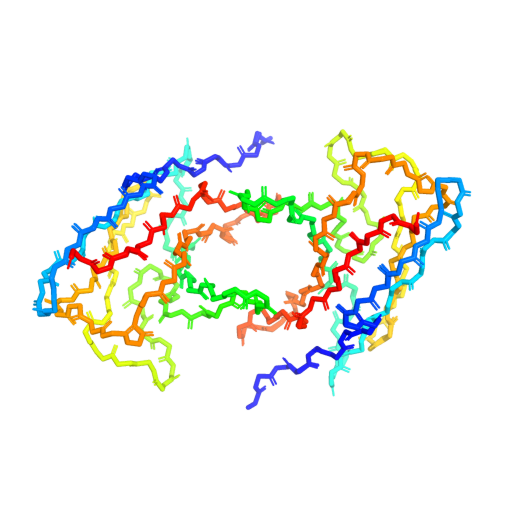1.00 15.50 77 SER A C 1
ATOM 713 O O . SER A 1 79 ? 37.713 -6.373 -6.075 1.00 17.15 77 SER A O 1
ATOM 716 N N . LEU A 1 80 ? 36.893 -5.493 -4.197 1.00 15.36 78 LEU A N 1
ATOM 717 C CA . LEU A 1 80 ? 35.573 -6.085 -4.372 1.00 16.03 78 LEU A CA 1
ATOM 718 C C . LEU A 1 80 ? 34.926 -5.581 -5.649 1.00 16.09 78 LEU A C 1
ATOM 719 O O . LEU A 1 80 ? 34.939 -4.377 -5.924 1.00 17.98 78 LEU A O 1
ATOM 724 N N . GLN A 1 81 ? 34.321 -6.523 -6.398 1.00 16.31 79 GLN A N 1
ATOM 725 C CA . GLN A 1 81 ? 33.556 -6.194 -7.601 1.00 16.73 79 GLN A CA 1
ATOM 726 C C . GLN A 1 81 ? 32.113 -6.562 -7.410 1.00 17.17 79 GLN A C 1
ATOM 727 O O . GLN A 1 81 ? 31.763 -7.430 -6.621 1.00 16.82 79 GLN A O 1
ATOM 733 N N . PRO A 1 82 ? 31.209 -5.930 -8.193 1.00 18.72 80 PRO A N 1
ATOM 734 C CA . PRO A 1 82 ? 29.782 -6.227 -8.007 1.00 20.71 80 PRO A CA 1
ATOM 735 C C . PRO A 1 82 ? 29.402 -7.695 -8.140 1.00 19.57 80 PRO A C 1
ATOM 736 O O . PRO A 1 82 ? 28.517 -8.190 -7.420 1.00 21.87 80 PRO A O 1
ATOM 740 N N . GLU A 1 83 ? 30.076 -8.406 -9.021 1.00 19.02 81 GLU A N 1
ATOM 741 C CA . GLU A 1 83 ? 29.758 -9.790 -9.256 1.00 19.09 81 GLU A CA 1
ATOM 742 C C . GLU A 1 83 ? 30.192 -10.689 -8.071 1.00 17.91 81 GLU A C 1
ATOM 743 O O . GLU A 1 83 ? 29.889 -11.899 -8.089 1.00 20.03 81 GLU A O 1
ATOM 749 N N . ASP A 1 84 ? 30.860 -10.112 -7.060 1.00 16.54 82 ASP A N 1
ATOM 750 C CA . ASP A 1 84 ? 31.357 -10.916 -5.935 1.00 15.45 82 ASP A CA 1
ATOM 751 C C . ASP A 1 84 ? 30.330 -11.067 -4.827 1.00 15.79 82 ASP A C 1
ATOM 752 O O . ASP A 1 84 ? 30.597 -11.742 -3.832 1.00 15.27 82 ASP A O 1
ATOM 757 N N A ILE A 1 85 ? 29.201 -10.441 -4.961 0.50 15.40 83 ILE A N 1
ATOM 758 N N B ILE A 1 85 ? 29.173 -10.394 -4.925 0.50 16.18 83 ILE A N 1
ATOM 759 C CA A ILE A 1 85 ? 28.210 -10.508 -3.958 0.50 15.26 83 ILE A CA 1
ATOM 760 C CA B ILE A 1 85 ? 28.035 -10.598 -3.999 0.50 16.36 83 ILE A CA 1
ATOM 761 C C A ILE A 1 85 ? 27.611 -11.923 -3.913 0.50 14.94 83 ILE A C 1
ATOM 762 C C B ILE A 1 85 ? 27.674 -12.039 -3.950 0.50 15.76 83 ILE A C 1
ATOM 763 O O A ILE A 1 85 ? 27.112 -12.435 -4.904 0.50 15.90 83 ILE A O 1
ATOM 764 O O B ILE A 1 85 ? 27.380 -12.683 -4.950 0.50 15.35 83 ILE A O 1
ATOM 773 N N . ALA A 1 86 ? 27.764 -12.587 -2.759 1.00 13.98 84 ALA A N 1
ATOM 774 C CA . ALA A 1 86 ? 27.619 -14.021 -2.580 1.00 12.55 84 ALA A CA 1
ATOM 775 C C . ALA A 1 86 ? 27.775 -14.343 -1.115 1.00 11.86 84 ALA A C 1
ATOM 776 O O . ALA A 1 86 ? 28.166 -13.464 -0.327 1.00 12.77 84 ALA A O 1
ATOM 778 N N . THR A 1 87 ? 27.515 -15.597 -0.751 1.00 12.10 85 THR A N 1
ATOM 779 C CA . THR A 1 87 ? 27.908 -16.141 0.521 1.00 11.48 85 THR A CA 1
ATOM 780 C C . THR A 1 87 ? 29.074 -17.063 0.298 1.00 11.85 85 THR A C 1
ATOM 781 O O . THR A 1 87 ? 29.046 -17.899 -0.592 1.00 12.99 85 THR A O 1
ATOM 785 N N . TYR A 1 88 ? 30.111 -16.884 1.105 1.00 10.93 86 TYR A N 1
ATOM 786 C CA . TYR A 1 88 ? 31.333 -17.664 1.015 1.00 10.85 86 TYR A CA 1
ATOM 787 C C . TYR A 1 88 ? 31.407 -18.650 2.145 1.00 10.63 86 TYR A C 1
ATOM 788 O O . TYR A 1 88 ? 31.004 -18.315 3.260 1.00 11.48 86 TYR A O 1
ATOM 797 N N . TYR A 1 89 ? 31.955 -19.837 1.890 1.00 10.22 87 TYR A N 1
ATOM 798 C CA . TYR A 1 89 ? 32.106 -20.876 2.899 1.00 10.38 87 TYR A CA 1
ATOM 799 C C . TYR A 1 89 ? 33.501 -21.446 2.870 1.00 10.77 87 TYR A C 1
ATOM 800 O O . TYR A 1 89 ? 34.007 -21.768 1.807 1.00 11.34 87 TYR A O 1
ATOM 809 N N . CYS A 1 90 ? 34.078 -21.667 4.040 1.00 10.12 88 CYS A N 1
ATOM 810 C CA . CYS A 1 90 ? 35.236 -22.534 4.137 1.00 10.48 88 CYS A CA 1
ATOM 811 C C . CYS A 1 90 ? 34.778 -23.965 4.423 1.00 11.12 88 CYS A C 1
ATOM 812 O O . CYS A 1 90 ? 33.691 -24.211 4.946 1.00 11.86 88 CYS A O 1
ATOM 815 N N . GLN A 1 91 ? 35.639 -24.907 4.088 1.00 10.58 89 GLN A N 1
ATOM 816 C CA . GLN A 1 91 ? 35.402 -26.313 4.337 1.00 11.04 89 GLN A CA 1
ATOM 817 C C . GLN A 1 91 ? 36.739 -27.007 4.567 1.00 11.77 89 GLN A C 1
ATOM 818 O O . GLN A 1 91 ? 37.647 -26.886 3.733 1.00 12.34 89 GLN A O 1
ATOM 824 N N . GLN A 1 92 ? 36.863 -27.787 5.640 1.00 11.95 90 GLN A N 1
ATOM 825 C CA . GLN A 1 92 ? 38.053 -28.603 5.826 1.00 11.81 90 GLN A CA 1
ATOM 826 C C . GLN A 1 92 ? 37.850 -29.964 5.191 1.00 12.65 90 GLN A C 1
ATOM 827 O O . GLN A 1 92 ? 36.730 -30.516 5.227 1.00 12.62 90 GLN A O 1
ATOM 833 N N . TYR A 1 93 ? 38.909 -30.518 4.617 1.00 12.56 91 TYR A N 1
ATOM 834 C CA . TYR A 1 93 ? 38.867 -31.856 4.034 1.00 13.05 91 TYR A CA 1
ATOM 835 C C . TYR A 1 93 ? 40.030 -32.704 4.449 1.00 14.43 91 TYR A C 1
ATOM 836 O O . TYR A 1 93 ? 40.522 -33.559 3.726 1.00 15.54 91 TYR A O 1
ATOM 845 N N . ASP A 1 94 ? 40.473 -32.463 5.685 1.00 14.97 92 ASP A N 1
ATOM 846 C CA . ASP A 1 94 ? 41.475 -33.334 6.303 1.00 17.57 92 ASP A CA 1
ATOM 847 C C . ASP A 1 94 ? 40.859 -34.614 6.824 1.00 17.31 92 ASP A C 1
ATOM 848 O O . ASP A 1 94 ? 41.469 -35.681 6.665 1.00 21.07 92 ASP A O 1
ATOM 853 N N A ASN A 1 95 ? 39.708 -34.522 7.492 0.50 17.21 93 ASN A N 1
ATOM 854 N N B ASN A 1 95 ? 39.697 -34.575 7.451 0.50 17.53 93 ASN A N 1
ATOM 855 C CA A ASN A 1 95 ? 39.080 -35.648 8.222 0.50 18.86 93 ASN A CA 1
ATOM 856 C CA B ASN A 1 95 ? 39.137 -35.803 8.045 0.50 18.07 93 ASN A CA 1
ATOM 857 C C A ASN A 1 95 ? 37.579 -35.698 7.894 0.50 17.44 93 ASN A C 1
ATOM 858 C C B ASN A 1 95 ? 37.620 -35.747 7.935 0.50 16.98 93 ASN A C 1
ATOM 859 O O A ASN A 1 95 ? 36.919 -34.677 7.978 0.50 17.29 93 ASN A O 1
ATOM 860 O O B ASN A 1 95 ? 37.011 -34.725 8.187 0.50 16.65 93 ASN A O 1
ATOM 869 N N . LEU A 1 96 ? 37.035 -36.851 7.525 1.00 17.66 94 LEU A N 1
ATOM 870 C CA . LEU A 1 96 ? 35.615 -36.952 7.278 1.00 16.93 94 LEU A CA 1
ATOM 871 C C . LEU A 1 96 ? 34.859 -36.887 8.603 1.00 16.47 94 LEU A C 1
ATOM 872 O O . LEU A 1 96 ? 35.321 -37.461 9.639 1.00 20.44 94 LEU A O 1
ATOM 877 N N . PRO A 1 97 ? 33.679 -36.256 8.628 1.00 17.15 95 PRO A N 1
ATOM 878 C CA . PRO A 1 97 ? 33.102 -35.541 7.518 1.00 16.20 95 PRO A CA 1
ATOM 879 C C . PRO A 1 97 ? 33.780 -34.240 7.229 1.00 14.68 95 PRO A C 1
ATOM 880 O O . PRO A 1 97 ? 34.250 -33.583 8.158 1.00 14.94 95 PRO A O 1
ATOM 884 N N . TYR A 1 98 ? 33.779 -33.842 5.981 1.00 13.60 96 TYR A N 1
ATOM 885 C CA . TYR A 1 98 ? 34.432 -32.614 5.541 1.00 13.21 96 TYR A CA 1
ATOM 886 C C . TYR A 1 98 ? 33.523 -31.417 5.805 1.00 12.90 96 TYR A C 1
ATOM 887 O O . TYR A 1 98 ? 32.624 -31.076 5.030 1.00 13.09 96 TYR A O 1
ATOM 896 N N . THR A 1 99 ? 33.709 -30.817 6.968 1.00 12.73 97 THR A N 1
ATOM 897 C CA . THR A 1 99 ? 32.789 -29.886 7.550 1.00 12.63 97 THR A CA 1
ATOM 898 C C . THR A 1 99 ? 32.990 -28.451 7.064 1.00 11.84 97 THR A C 1
ATOM 899 O O . THR A 1 99 ? 34.095 -28.035 6.703 1.00 11.96 97 THR A O 1
ATOM 903 N N . PHE A 1 100 ? 31.875 -27.724 7.062 1.00 12.21 98 PHE A N 1
ATOM 904 C CA . PHE A 1 100 ? 31.807 -26.359 6.599 1.00 11.89 98 PHE A CA 1
ATOM 905 C C . PHE A 1 100 ? 31.780 -25.346 7.732 1.00 11.74 98 PHE A C 1
ATOM 906 O O . PHE A 1 100 ? 31.179 -25.573 8.765 1.00 12.79 98 PHE A O 1
ATOM 914 N N . GLY A 1 101 ? 32.346 -24.183 7.478 1.00 11.77 99 GLY A N 1
ATOM 915 C CA . GLY A 1 101 ? 32.037 -23.018 8.251 1.00 12.03 99 GLY A CA 1
ATOM 916 C C . GLY A 1 101 ? 30.617 -22.565 8.010 1.00 11.36 99 GLY A C 1
ATOM 917 O O . GLY A 1 101 ? 29.944 -22.998 7.082 1.00 12.81 99 GLY A O 1
ATOM 918 N N A GLN A 1 102 ? 30.183 -21.622 8.846 0.50 11.84 100 GLN A N 1
ATOM 919 N N B GLN A 1 102 ? 30.120 -21.639 8.835 0.50 11.95 100 GLN A N 1
ATOM 920 C CA A GLN A 1 102 ? 28.816 -21.181 8.869 0.50 12.66 100 GLN A CA 1
ATOM 921 C CA B GLN A 1 102 ? 28.724 -21.247 8.712 0.50 12.99 100 GLN A CA 1
ATOM 922 C C A GLN A 1 102 ? 28.448 -20.245 7.731 0.50 11.88 100 GLN A C 1
ATOM 923 C C B GLN A 1 102 ? 28.427 -20.183 7.713 0.50 12.28 100 GLN A C 1
ATOM 924 O O A GLN A 1 102 ? 27.252 -20.047 7.478 0.50 13.81 100 GLN A O 1
ATOM 925 O O B GLN A 1 102 ? 27.263 -19.791 7.565 0.50 13.97 100 GLN A O 1
ATOM 936 N N . GLY A 1 103 ? 29.448 -19.698 7.008 1.00 11.32 101 GLY A N 1
ATOM 937 C CA . GLY A 1 103 ? 29.231 -18.797 5.901 1.00 11.57 101 GLY A CA 1
ATOM 938 C C . GLY A 1 103 ? 29.466 -17.321 6.247 1.00 11.57 101 GLY A C 1
ATOM 939 O O . GLY A 1 103 ? 29.282 -16.911 7.384 1.00 14.04 101 GLY A O 1
ATOM 940 N N . THR A 1 104 ? 29.783 -16.562 5.225 1.00 11.37 102 THR A N 1
ATOM 941 C CA . THR A 1 104 ? 29.873 -15.125 5.279 1.00 11.28 102 THR A CA 1
ATOM 942 C C . THR A 1 104 ? 29.107 -14.547 4.134 1.00 11.37 102 THR A C 1
ATOM 943 O O . THR A 1 104 ? 29.472 -14.764 2.976 1.00 11.89 102 THR A O 1
ATOM 947 N N . LYS A 1 105 ? 28.022 -13.810 4.442 1.00 11.65 103 LYS A N 1
ATOM 948 C CA . LYS A 1 105 ? 27.237 -13.159 3.425 1.00 12.21 103 LYS A CA 1
ATOM 949 C C . LYS A 1 105 ? 27.749 -11.787 3.122 1.00 12.73 103 LYS A C 1
ATOM 950 O O . LYS A 1 105 ? 27.823 -10.930 4.005 1.00 14.49 103 LYS A O 1
ATOM 956 N N A LEU A 1 106 ? 28.187 -11.598 1.892 0.75 13.00 104 LEU A N 1
ATOM 957 N N B LEU A 1 106 ? 28.207 -11.595 1.889 0.25 13.39 104 LEU A N 1
ATOM 958 C CA A LEU A 1 106 ? 28.818 -10.362 1.510 0.75 14.45 104 LEU A CA 1
ATOM 959 C CA B LEU A 1 106 ? 28.829 -10.341 1.476 0.25 15.36 104 LEU A CA 1
ATOM 960 C C A LEU A 1 106 ? 27.815 -9.532 0.702 0.50 15.54 104 LEU A C 1
ATOM 961 C C B LEU A 1 106 ? 27.865 -9.510 0.651 0.50 15.90 104 LEU A C 1
ATOM 962 O O A LEU A 1 106 ? 27.190 -10.054 -0.227 0.50 17.65 104 LEU A O 1
ATOM 963 O O B LEU A 1 106 ? 27.386 -10.001 -0.373 0.50 17.50 104 LEU A O 1
ATOM 972 N N . GLU A 1 107 ? 27.640 -8.259 1.071 1.00 16.07 105 GLU A N 1
ATOM 973 C CA . GLU A 1 107 ? 26.786 -7.321 0.374 1.00 17.77 105 GLU A CA 1
ATOM 974 C C . GLU A 1 107 ? 27.569 -6.054 0.068 1.00 18.03 105 GLU A C 1
ATOM 975 O O . GLU A 1 107 ? 28.570 -5.742 0.697 1.00 17.97 105 GLU A O 1
ATOM 981 N N . ILE A 1 108 ? 27.045 -5.278 -0.893 1.00 19.67 106 ILE A N 1
ATOM 982 C CA . ILE A 1 108 ? 27.592 -3.968 -1.215 1.00 21.43 106 ILE A CA 1
ATOM 983 C C . ILE A 1 108 ? 26.939 -2.880 -0.351 1.00 24.57 106 ILE A C 1
ATOM 984 O O . ILE A 1 108 ? 25.723 -2.850 -0.154 1.00 28.50 106 ILE A O 1
ATOM 989 N N . LYS A 1 109 ? 27.765 -2.005 0.204 1.00 25.06 107 LYS A N 1
ATOM 990 C CA . LYS A 1 109 ? 27.307 -0.880 1.072 1.00 27.86 107 LYS A CA 1
ATOM 991 C C . LYS A 1 109 ? 26.296 -0.013 0.393 1.00 30.88 107 LYS A C 1
ATOM 992 O O . LYS A 1 109 ? 26.479 0.331 -0.795 1.00 33.29 107 LYS A O 1
ATOM 999 N N . SER B 1 1 ? 41.977 -34.190 -16.688 1.00 25.25 -1 SER B N 1
ATOM 1000 C CA . SER B 1 1 ? 40.677 -34.489 -16.101 1.00 23.62 -1 SER B CA 1
ATOM 1001 C C . SER B 1 1 ? 39.860 -33.220 -16.136 1.00 20.62 -1 SER B C 1
ATOM 1002 O O . SER B 1 1 ? 40.271 -32.178 -15.578 1.00 20.63 -1 SER B O 1
ATOM 1005 N N A THR B 1 2 ? 38.714 -33.307 -16.815 0.50 18.59 0 THR B N 1
ATOM 1006 N N B THR B 1 2 ? 38.713 -33.255 -16.780 0.50 20.28 0 THR B N 1
ATOM 1007 C CA A THR B 1 2 ? 37.664 -32.291 -16.807 0.50 16.70 0 THR B CA 1
ATOM 1008 C CA B THR B 1 2 ? 37.839 -32.119 -16.681 0.50 18.90 0 THR B CA 1
ATOM 1009 C C A THR B 1 2 ? 36.956 -32.312 -15.433 0.50 16.57 0 THR B C 1
ATOM 1010 C C B THR B 1 2 ? 37.047 -32.272 -15.392 0.50 18.06 0 THR B C 1
ATOM 1011 O O A THR B 1 2 ? 36.754 -33.378 -14.857 0.50 17.47 0 THR B O 1
ATOM 1012 O O B THR B 1 2 ? 36.897 -33.360 -14.835 0.50 19.32 0 THR B O 1
ATOM 1019 N N . ASP B 1 3 ? 36.528 -31.173 -14.919 1.00 15.82 1 ASP B N 1
ATOM 1020 C CA . ASP B 1 3 ? 35.770 -31.165 -13.684 1.00 16.11 1 ASP B CA 1
ATOM 1021 C C . ASP B 1 3 ? 34.512 -32.062 -13.841 1.00 15.11 1 ASP B C 1
ATOM 1022 O O . ASP B 1 3 ? 33.928 -32.161 -14.920 1.00 16.49 1 ASP B O 1
ATOM 1027 N N . ILE B 1 4 ? 34.136 -32.723 -12.758 1.00 14.80 2 ILE B N 1
ATOM 1028 C CA . ILE B 1 4 ? 32.967 -33.590 -12.762 1.00 14.06 2 ILE B CA 1
ATOM 1029 C C . ILE B 1 4 ? 31.713 -32.759 -12.658 1.00 14.17 2 ILE B C 1
ATOM 1030 O O . ILE B 1 4 ? 31.600 -31.924 -11.756 1.00 16.88 2 ILE B O 1
ATOM 1035 N N A GLN B 1 5 ? 30.811 -32.881 -13.631 0.50 13.72 3 GLN B N 1
ATOM 1036 N N B GLN B 1 5 ? 30.792 -32.974 -13.577 0.50 15.03 3 GLN B N 1
ATOM 1037 C CA A GLN B 1 5 ? 29.528 -32.159 -13.616 0.50 14.38 3 GLN B CA 1
ATOM 1038 C CA B GLN B 1 5 ? 29.553 -32.232 -13.614 0.50 15.43 3 GLN B CA 1
ATOM 1039 C C A GLN B 1 5 ? 28.433 -33.044 -13.065 0.50 14.16 3 GLN B C 1
ATOM 1040 C C B GLN B 1 5 ? 28.483 -33.108 -12.985 0.50 14.62 3 GLN B C 1
ATOM 1041 O O A GLN B 1 5 ? 28.236 -34.134 -13.575 0.50 14.19 3 GLN B O 1
ATOM 1042 O O B GLN B 1 5 ? 28.403 -34.287 -13.295 0.50 14.32 3 GLN B O 1
ATOM 1053 N N . MET B 1 6 ? 27.698 -32.523 -12.100 1.00 14.01 4 MET B N 1
ATOM 1054 C CA . MET B 1 6 ? 26.574 -33.219 -11.456 1.00 13.47 4 MET B CA 1
ATOM 1055 C C . MET B 1 6 ? 25.297 -32.620 -11.994 1.00 13.46 4 MET B C 1
ATOM 1056 O O . MET B 1 6 ? 25.074 -31.415 -11.869 1.00 15.27 4 MET B O 1
ATOM 1061 N N . THR B 1 7 ? 24.482 -33.462 -12.645 1.00 13.95 5 THR B N 1
ATOM 1062 C CA . THR B 1 7 ? 23.226 -33.023 -13.261 1.00 13.82 5 THR B CA 1
ATOM 1063 C C . THR B 1 7 ? 22.072 -33.431 -12.320 1.00 13.56 5 THR B C 1
ATOM 1064 O O . THR B 1 7 ? 21.730 -34.617 -12.248 1.00 14.06 5 THR B O 1
ATOM 1068 N N . GLN B 1 8 ? 21.524 -32.456 -11.624 1.00 12.72 6 GLN B N 1
ATOM 1069 C CA . GLN B 1 8 ? 20.504 -32.694 -10.591 1.00 12.17 6 GLN B CA 1
ATOM 1070 C C . GLN B 1 8 ? 19.136 -32.279 -11.111 1.00 12.92 6 GLN B C 1
ATOM 1071 O O . GLN B 1 8 ? 19.002 -31.213 -11.700 1.00 13.50 6 GLN B O 1
ATOM 1077 N N . SER B 1 9 ? 18.120 -33.094 -10.826 1.00 12.26 7 SER B N 1
ATOM 1078 C CA . SER B 1 9 ? 16.794 -32.797 -11.304 1.00 12.04 7 SER B CA 1
ATOM 1079 C C . SER B 1 9 ? 15.830 -33.268 -10.222 1.00 11.92 7 SER B C 1
ATOM 1080 O O . SER B 1 9 ? 16.060 -34.289 -9.567 1.00 13.28 7 SER B O 1
ATOM 1083 N N . PRO B 1 10 ? 14.711 -32.553 -10.014 1.00 12.39 8 PRO B N 1
ATOM 1084 C CA . PRO B 1 10 ? 14.310 -31.324 -10.682 1.00 13.09 8 PRO B CA 1
ATOM 1085 C C . PRO B 1 10 ? 14.960 -30.103 -10.044 1.00 13.37 8 PRO B C 1
ATOM 1086 O O . PRO B 1 10 ? 15.669 -30.212 -9.057 1.00 14.55 8 PRO B O 1
ATOM 1090 N N . SER B 1 11 ? 14.719 -28.935 -10.620 1.00 13.41 9 SER B N 1
ATOM 1091 C CA A SER B 1 11 ? 15.265 -27.728 -10.008 0.50 13.85 9 SER B CA 1
ATOM 1092 C CA B SER B 1 11 ? 15.200 -27.654 -10.073 0.50 14.33 9 SER B CA 1
ATOM 1093 C C . SER B 1 11 ? 14.375 -27.181 -8.902 1.00 13.73 9 SER B C 1
ATOM 1094 O O . SER B 1 11 ? 14.864 -26.554 -7.972 1.00 14.25 9 SER B O 1
ATOM 1099 N N . SER B 1 12 ? 13.060 -27.426 -8.977 1.00 14.18 10 SER B N 1
ATOM 1100 C CA . SER B 1 12 ? 12.177 -27.104 -7.914 1.00 14.45 10 SER B CA 1
ATOM 1101 C C . SER B 1 12 ? 11.040 -28.057 -7.905 1.00 12.80 10 SER B C 1
ATOM 1102 O O . SER B 1 12 ? 10.718 -28.662 -8.928 1.00 13.45 10 SER B O 1
ATOM 1105 N N . LEU B 1 13 ? 10.411 -28.236 -6.745 1.00 12.63 11 LEU B N 1
ATOM 1106 C CA . LEU B 1 13 ? 9.234 -29.058 -6.620 1.00 13.59 11 LEU B CA 1
ATOM 1107 C C . LEU B 1 13 ? 8.411 -28.647 -5.443 1.00 12.91 11 LEU B C 1
ATOM 1108 O O . LEU B 1 13 ? 8.939 -28.129 -4.457 1.00 14.38 11 LEU B O 1
ATOM 1113 N N A SER B 1 14 ? 7.116 -28.878 -5.541 0.50 12.83 12 SER B N 1
ATOM 1114 N N B SER B 1 14 ? 7.123 -28.921 -5.531 0.50 13.05 12 SER B N 1
ATOM 1115 C CA A SER B 1 14 ? 6.203 -28.730 -4.432 0.50 13.35 12 SER B CA 1
ATOM 1116 C CA B SER B 1 14 ? 6.193 -28.717 -4.444 0.50 13.69 12 SER B CA 1
ATOM 1117 C C A SER B 1 14 ? 5.529 -30.054 -4.174 0.50 12.40 12 SER B C 1
ATOM 1118 C C B SER B 1 14 ? 5.424 -29.996 -4.188 0.50 12.79 12 SER B C 1
ATOM 1119 O O A SER B 1 14 ? 5.321 -30.814 -5.106 0.50 12.09 12 SER B O 1
ATOM 1120 O O B SER B 1 14 ? 5.015 -30.646 -5.140 0.50 12.63 12 SER B O 1
ATOM 1125 N N . ALA B 1 15 ? 5.169 -30.319 -2.925 1.00 12.79 13 ALA B N 1
ATOM 1126 C CA . ALA B 1 15 ? 4.431 -31.502 -2.571 1.00 13.43 13 ALA B CA 1
ATOM 1127 C C . ALA B 1 15 ? 3.761 -31.236 -1.232 1.00 13.55 13 ALA B C 1
ATOM 1128 O O . ALA B 1 15 ? 3.994 -30.219 -0.582 1.00 15.40 13 ALA B O 1
ATOM 1130 N N . SER B 1 16 ? 2.976 -32.176 -0.784 1.00 14.25 14 SER B N 1
ATOM 1131 C CA . SER B 1 16 ? 2.238 -32.064 0.470 1.00 14.14 14 SER B CA 1
ATOM 1132 C C . SER B 1 16 ? 2.926 -32.808 1.562 1.00 13.57 14 SER B C 1
ATOM 1133 O O . SER B 1 16 ? 3.732 -33.702 1.356 1.00 13.41 14 SER B O 1
ATOM 1136 N N . VAL B 1 17 ? 2.543 -32.497 2.783 1.00 13.65 15 VAL B N 1
ATOM 1137 C CA . VAL B 1 17 ? 3.045 -33.213 3.919 1.00 13.57 15 VAL B CA 1
ATOM 1138 C C . VAL B 1 17 ? 2.784 -34.707 3.780 1.00 14.02 15 VAL B C 1
ATOM 1139 O O . VAL B 1 17 ? 1.671 -35.151 3.419 1.00 15.39 15 VAL B O 1
ATOM 1143 N N . GLY B 1 18 ? 3.809 -35.489 4.024 1.00 12.41 16 GLY B N 1
ATOM 1144 C CA . GLY B 1 18 ? 3.757 -36.960 3.895 1.00 13.39 16 GLY B CA 1
ATOM 1145 C C . GLY B 1 18 ? 4.175 -37.485 2.559 1.00 12.73 16 GLY B C 1
ATOM 1146 O O . GLY B 1 18 ? 4.446 -38.664 2.441 1.00 13.18 16 GLY B O 1
ATOM 1147 N N . ASP B 1 19 ? 4.236 -36.627 1.523 1.00 12.92 17 ASP B N 1
ATOM 1148 C CA . ASP B 1 19 ? 4.496 -37.139 0.199 1.00 13.14 17 ASP B CA 1
ATOM 1149 C C . ASP B 1 19 ? 5.949 -37.582 0.068 1.00 12.47 17 ASP B C 1
ATOM 1150 O O . ASP B 1 19 ? 6.875 -37.081 0.695 1.00 12.67 17 ASP B O 1
ATOM 1155 N N . ARG B 1 20 ? 6.159 -38.493 -0.871 1.00 13.07 18 ARG B N 1
ATOM 1156 C CA . ARG B 1 20 ? 7.481 -38.976 -1.244 1.00 12.44 18 ARG B CA 1
ATOM 1157 C C . ARG B 1 20 ? 8.152 -37.964 -2.178 1.00 11.97 18 ARG B C 1
ATOM 1158 O O . ARG B 1 20 ? 7.589 -37.612 -3.221 1.00 13.56 18 ARG B O 1
ATOM 1166 N N . VAL B 1 21 ? 9.358 -37.522 -1.846 1.00 12.14 19 VAL B N 1
ATOM 1167 C CA . VAL B 1 21 ? 10.144 -36.599 -2.664 1.00 12.38 19 VAL B CA 1
ATOM 1168 C C . VAL B 1 21 ? 11.291 -37.374 -3.279 1.00 11.87 19 VAL B C 1
ATOM 1169 O O . VAL B 1 21 ? 11.968 -38.102 -2.581 1.00 12.59 19 VAL B O 1
ATOM 1173 N N . THR B 1 22 ? 11.458 -37.270 -4.583 1.00 12.12 20 THR B N 1
ATOM 1174 C CA . THR B 1 22 ? 12.472 -37.984 -5.294 1.00 11.80 20 THR B CA 1
ATOM 1175 C C . THR B 1 22 ? 13.331 -37.001 -6.112 1.00 12.50 20 THR B C 1
ATOM 1176 O O . THR B 1 22 ? 12.807 -36.246 -6.941 1.00 13.26 20 THR B O 1
ATOM 1180 N N . ILE B 1 23 ? 14.648 -36.991 -5.849 1.00 11.98 21 ILE B N 1
ATOM 1181 C CA . ILE B 1 23 ? 15.611 -36.131 -6.541 1.00 12.22 21 ILE B CA 1
ATOM 1182 C C . ILE B 1 23 ? 16.669 -37.016 -7.150 1.00 11.86 21 ILE B C 1
ATOM 1183 O O . ILE B 1 23 ? 17.132 -37.945 -6.513 1.00 12.97 21 ILE B O 1
ATOM 1188 N N . THR B 1 24 ? 17.080 -36.748 -8.399 1.00 12.68 22 THR B N 1
ATOM 1189 C CA . THR B 1 24 ? 18.136 -37.485 -9.041 1.00 12.85 22 THR B CA 1
ATOM 1190 C C . THR B 1 24 ? 19.354 -36.639 -9.312 1.00 13.05 22 THR B C 1
ATOM 1191 O O . THR B 1 24 ? 19.270 -35.425 -9.461 1.00 13.33 22 THR B O 1
ATOM 1195 N N A CYS B 1 25 ? 20.538 -37.272 -9.284 0.50 12.14 23 CYS B N 1
ATOM 1196 N N B CYS B 1 25 ? 20.470 -37.341 -9.470 0.50 13.72 23 CYS B N 1
ATOM 1197 C CA A CYS B 1 25 ? 21.770 -36.674 -9.765 0.50 12.54 23 CYS B CA 1
ATOM 1198 C CA B CYS B 1 25 ? 21.723 -36.724 -9.698 0.50 13.88 23 CYS B CA 1
ATOM 1199 C C A CYS B 1 25 ? 22.489 -37.648 -10.671 0.50 13.19 23 CYS B C 1
ATOM 1200 C C B CYS B 1 25 ? 22.600 -37.640 -10.523 0.50 14.00 23 CYS B C 1
ATOM 1201 O O A CYS B 1 25 ? 22.564 -38.836 -10.375 0.50 14.04 23 CYS B O 1
ATOM 1202 O O B CYS B 1 25 ? 22.917 -38.743 -10.089 0.50 13.62 23 CYS B O 1
ATOM 1207 N N A GLN B 1 26 ? 23.014 -37.141 -11.775 0.50 14.24 24 GLN B N 1
ATOM 1208 N N B GLN B 1 26 ? 22.970 -37.158 -11.708 0.50 14.14 24 GLN B N 1
ATOM 1209 C CA A GLN B 1 26 ? 23.877 -37.956 -12.605 0.50 14.49 24 GLN B CA 1
ATOM 1210 C CA B GLN B 1 26 ? 23.853 -37.872 -12.630 0.50 14.21 24 GLN B CA 1
ATOM 1211 C C A GLN B 1 26 ? 25.232 -37.295 -12.744 0.50 14.51 24 GLN B C 1
ATOM 1212 C C B GLN B 1 26 ? 25.242 -37.248 -12.615 0.50 14.37 24 GLN B C 1
ATOM 1213 O O A GLN B 1 26 ? 25.336 -36.132 -13.118 0.50 15.64 24 GLN B O 1
ATOM 1214 O O B GLN B 1 26 ? 25.380 -36.035 -12.696 0.50 15.21 24 GLN B O 1
ATOM 1225 N N . ALA B 1 27 ? 26.269 -38.067 -12.441 1.00 15.76 25 ALA B N 1
ATOM 1226 C CA . ALA B 1 27 ? 27.662 -37.609 -12.540 1.00 15.01 25 ALA B CA 1
ATOM 1227 C C . ALA B 1 27 ? 28.145 -37.816 -13.969 1.00 16.18 25 ALA B C 1
ATOM 1228 O O . ALA B 1 27 ? 27.846 -38.832 -14.606 1.00 17.85 25 ALA B O 1
ATOM 1230 N N . SER B 1 28 ? 28.966 -36.904 -14.461 1.00 15.90 26 SER B N 1
ATOM 1231 C CA . SER B 1 28 ? 29.494 -36.966 -15.817 1.00 16.32 26 SER B CA 1
ATOM 1232 C C . SER B 1 28 ? 30.628 -37.961 -15.987 1.00 17.68 26 SER B C 1
ATOM 1233 O O . SER B 1 28 ? 31.007 -38.254 -17.131 1.00 20.78 26 SER B O 1
ATOM 1236 N N A GLN B 1 29 ? 31.132 -38.474 -14.864 0.75 18.80 27 GLN B N 1
ATOM 1237 N N B GLN B 1 29 ? 31.166 -38.471 -14.884 0.25 19.28 27 GLN B N 1
ATOM 1238 C CA A GLN B 1 29 ? 32.206 -39.469 -14.739 0.75 20.33 27 GLN B CA 1
ATOM 1239 C CA B GLN B 1 29 ? 32.106 -39.593 -14.869 0.25 20.83 27 GLN B CA 1
ATOM 1240 C C A GLN B 1 29 ? 31.821 -40.451 -13.645 0.50 19.57 27 GLN B C 1
ATOM 1241 C C B GLN B 1 29 ? 31.762 -40.488 -13.694 0.50 19.87 27 GLN B C 1
ATOM 1242 O O A GLN B 1 29 ? 31.086 -40.074 -12.747 0.50 19.33 27 GLN B O 1
ATOM 1243 O O B GLN B 1 29 ? 31.043 -40.071 -12.796 0.50 19.42 27 GLN B O 1
ATOM 1254 N N . ASP B 1 30 ? 32.296 -41.692 -13.685 1.00 19.86 28 ASP B N 1
ATOM 1255 C CA . ASP B 1 30 ? 32.080 -42.637 -12.608 1.00 19.73 28 ASP B CA 1
ATOM 1256 C C . ASP B 1 30 ? 32.740 -42.140 -11.353 1.00 19.79 28 ASP B C 1
ATOM 1257 O O . ASP B 1 30 ? 33.928 -41.904 -11.353 1.00 21.44 28 ASP B O 1
ATOM 1262 N N . ILE B 1 31 ? 31.959 -41.969 -10.290 1.00 18.19 29 ILE B N 1
ATOM 1263 C CA . ILE B 1 31 ? 32.415 -41.475 -9.004 1.00 17.73 29 ILE B CA 1
ATOM 1264 C C . ILE B 1 31 ? 32.240 -42.492 -7.903 1.00 16.62 29 ILE B C 1
ATOM 1265 O O . ILE B 1 31 ? 32.312 -42.143 -6.738 1.00 17.24 29 ILE B O 1
ATOM 1270 N N A SER B 1 32 ? 31.997 -43.754 -8.269 0.50 17.63 30 SER B N 1
ATOM 1271 N N B SER B 1 32 ? 32.085 -43.774 -8.271 0.50 18.14 30 SER B N 1
ATOM 1272 C CA A SER B 1 32 ? 31.870 -44.817 -7.299 0.50 17.79 30 SER B CA 1
ATOM 1273 C CA B SER B 1 32 ? 31.675 -44.862 -7.371 0.50 18.41 30 SER B CA 1
ATOM 1274 C C A SER B 1 32 ? 30.746 -44.419 -6.357 0.50 16.72 30 SER B C 1
ATOM 1275 C C B SER B 1 32 ? 30.663 -44.372 -6.350 0.50 17.48 30 SER B C 1
ATOM 1276 O O A SER B 1 32 ? 29.633 -44.156 -6.843 0.50 18.40 30 SER B O 1
ATOM 1277 O O B SER B 1 32 ? 29.572 -43.954 -6.759 0.50 18.88 30 SER B O 1
ATOM 1282 N N A ASN B 1 33 ? 31.009 -44.384 -5.053 0.50 17.30 31 ASN B N 1
ATOM 1283 N N B ASN B 1 33 ? 30.963 -44.420 -5.059 0.50 17.62 31 ASN B N 1
ATOM 1284 C CA A ASN B 1 33 ? 30.028 -43.994 -4.053 0.50 18.09 31 ASN B CA 1
ATOM 1285 C CA B ASN B 1 33 ? 29.990 -43.996 -4.073 0.50 18.38 31 ASN B CA 1
ATOM 1286 C C A ASN B 1 33 ? 30.402 -42.690 -3.371 0.50 18.21 31 ASN B C 1
ATOM 1287 C C B ASN B 1 33 ? 30.250 -42.632 -3.489 0.50 18.27 31 ASN B C 1
ATOM 1288 O O A ASN B 1 33 ? 29.979 -42.436 -2.242 0.50 16.80 31 ASN B O 1
ATOM 1289 O O B ASN B 1 33 ? 29.546 -42.273 -2.556 0.50 18.19 31 ASN B O 1
ATOM 1298 N N . TYR B 1 34 ? 31.207 -41.862 -4.019 1.00 16.70 32 TYR B N 1
ATOM 1299 C CA . TYR B 1 34 ? 31.671 -40.624 -3.381 1.00 17.28 32 TYR B CA 1
ATOM 1300 C C . TYR B 1 34 ? 30.739 -39.467 -3.715 1.00 16.22 32 TYR B C 1
ATOM 1301 O O . TYR B 1 34 ? 31.111 -38.474 -4.351 1.00 14.95 32 TYR B O 1
ATOM 1310 N N . LEU B 1 35 ? 29.526 -39.585 -3.180 1.00 16.74 33 LEU B N 1
ATOM 1311 C CA . LEU B 1 35 ? 28.439 -38.678 -3.478 1.00 15.36 33 LEU B CA 1
ATOM 1312 C C . LEU B 1 35 ? 27.728 -38.412 -2.191 1.00 14.82 33 LEU B C 1
ATOM 1313 O O . LEU B 1 35 ? 27.298 -39.343 -1.498 1.00 17.80 33 LEU B O 1
ATOM 1318 N N . ASN B 1 36 ? 27.553 -37.149 -1.835 1.00 13.04 34 ASN B N 1
ATOM 1319 C CA . ASN B 1 36 ? 26.855 -36.737 -0.651 1.00 13.62 34 ASN B CA 1
ATOM 1320 C C . ASN B 1 36 ? 25.608 -35.945 -1.023 1.00 12.88 34 ASN B C 1
ATOM 1321 O O . ASN B 1 36 ? 25.550 -35.316 -2.077 1.00 13.28 34 ASN B O 1
ATOM 1326 N N . TRP B 1 37 ? 24.628 -35.957 -0.105 1.00 12.36 35 TRP B N 1
ATOM 1327 C CA . TRP B 1 37 ? 23.435 -35.144 -0.212 1.00 12.15 35 TRP B CA 1
ATOM 1328 C C . TRP B 1 37 ? 23.336 -34.207 0.985 1.00 11.91 35 TRP B C 1
ATOM 1329 O O . TRP B 1 37 ? 23.448 -34.651 2.126 1.00 12.60 35 TRP B O 1
ATOM 1340 N N . TYR B 1 38 ? 23.150 -32.924 0.684 1.00 12.27 36 TYR B N 1
ATOM 1341 C CA . TYR B 1 38 ? 23.066 -31.850 1.655 1.00 11.79 36 TYR B CA 1
ATOM 1342 C C . TYR B 1 38 ? 21.742 -31.169 1.602 1.00 11.82 36 TYR B C 1
ATOM 1343 O O . TYR B 1 38 ? 21.095 -31.054 0.553 1.00 12.73 36 TYR B O 1
ATOM 1352 N N . GLN B 1 39 ? 21.314 -30.686 2.764 1.00 12.45 37 GLN B N 1
ATOM 1353 C CA . GLN B 1 39 ? 20.152 -29.839 2.965 1.00 12.07 37 GLN B CA 1
ATOM 1354 C C . GLN B 1 39 ? 20.624 -28.437 3.338 1.00 12.84 37 GLN B C 1
ATOM 1355 O O . GLN B 1 39 ? 21.456 -28.317 4.231 1.00 14.51 37 GLN B O 1
ATOM 1361 N N . GLN B 1 40 ? 20.102 -27.420 2.681 1.00 11.89 38 GLN B N 1
ATOM 1362 C CA . GLN B 1 40 ? 20.471 -26.031 2.986 1.00 11.74 38 GLN B CA 1
ATOM 1363 C C . GLN B 1 40 ? 19.229 -25.203 3.207 1.00 11.86 38 GLN B C 1
ATOM 1364 O O . GLN B 1 40 ? 18.417 -25.023 2.313 1.00 13.02 38 GLN B O 1
ATOM 1370 N N . LYS B 1 41 ? 19.106 -24.645 4.415 1.00 14.37 39 LYS B N 1
ATOM 1371 C CA . LYS B 1 41 ? 18.031 -23.709 4.731 1.00 14.75 39 LYS B CA 1
ATOM 1372 C C . LYS B 1 41 ? 18.517 -22.277 4.595 1.00 17.85 39 LYS B C 1
ATOM 1373 O O . LYS B 1 41 ? 19.711 -22.057 4.608 1.00 16.88 39 LYS B O 1
ATOM 1379 N N . PRO B 1 42 ? 17.598 -21.301 4.423 1.00 19.66 40 PRO B N 1
ATOM 1380 C CA . PRO B 1 42 ? 18.041 -19.958 4.130 1.00 21.83 40 PRO B CA 1
ATOM 1381 C C . PRO B 1 42 ? 18.958 -19.404 5.151 1.00 21.38 40 PRO B C 1
ATOM 1382 O O . PRO B 1 42 ? 18.687 -19.442 6.346 1.00 23.42 40 PRO B O 1
ATOM 1386 N N . GLY B 1 43 ? 20.060 -18.813 4.676 1.00 22.51 41 GLY B N 1
ATOM 1387 C CA . GLY B 1 43 ? 21.054 -18.255 5.538 1.00 23.53 41 GLY B CA 1
ATOM 1388 C C . GLY B 1 43 ? 21.917 -19.203 6.334 1.00 22.28 41 GLY B C 1
ATOM 1389 O O . GLY B 1 43 ? 22.677 -18.798 7.225 1.00 26.22 41 GLY B O 1
ATOM 1390 N N A LYS B 1 44 ? 21.803 -20.507 6.080 0.50 18.19 42 LYS B N 1
ATOM 1391 N N B LYS B 1 44 ? 21.829 -20.489 6.031 0.50 18.83 42 LYS B N 1
ATOM 1392 C CA A LYS B 1 44 ? 22.631 -21.477 6.765 0.50 16.55 42 LYS B CA 1
ATOM 1393 C CA B LYS B 1 44 ? 22.584 -21.469 6.751 0.50 17.34 42 LYS B CA 1
ATOM 1394 C C A LYS B 1 44 ? 23.517 -22.202 5.768 0.50 14.68 42 LYS B C 1
ATOM 1395 C C B LYS B 1 44 ? 23.476 -22.256 5.776 0.50 15.02 42 LYS B C 1
ATOM 1396 O O A LYS B 1 44 ? 23.317 -22.147 4.567 0.50 15.00 42 LYS B O 1
ATOM 1397 O O B LYS B 1 44 ? 23.236 -22.295 4.582 0.50 14.95 42 LYS B O 1
ATOM 1408 N N . ALA B 1 45 ? 24.523 -22.857 6.302 1.00 15.36 43 ALA B N 1
ATOM 1409 C CA . ALA B 1 45 ? 25.427 -23.694 5.550 1.00 14.53 43 ALA B CA 1
ATOM 1410 C C . ALA B 1 45 ? 24.746 -25.008 5.147 1.00 13.70 43 ALA B C 1
ATOM 1411 O O . ALA B 1 45 ? 23.831 -25.476 5.822 1.00 14.45 43 ALA B O 1
ATOM 1413 N N . PRO B 1 46 ? 25.243 -25.630 4.107 1.00 13.20 44 PRO B N 1
ATOM 1414 C CA . PRO B 1 46 ? 24.762 -26.991 3.789 1.00 13.71 44 PRO B CA 1
ATOM 1415 C C . PRO B 1 46 ? 25.009 -27.929 4.938 1.00 13.43 44 PRO B C 1
ATOM 1416 O O . PRO B 1 46 ? 26.086 -27.928 5.533 1.00 15.72 44 PRO B O 1
ATOM 1420 N N . LYS B 1 47 ? 24.007 -28.765 5.221 1.00 12.95 45 LYS B N 1
ATOM 1421 C CA . LYS B 1 47 ? 24.029 -29.771 6.286 1.00 13.40 45 LYS B CA 1
ATOM 1422 C C . LYS B 1 47 ? 23.997 -31.161 5.628 1.00 12.82 45 LYS B C 1
ATOM 1423 O O . LYS B 1 47 ? 23.159 -31.457 4.792 1.00 12.71 45 LYS B O 1
ATOM 1429 N N . LEU B 1 48 ? 24.935 -31.979 6.035 1.00 12.95 46 LEU B N 1
ATOM 1430 C CA . LEU B 1 48 ? 25.093 -33.309 5.471 1.00 12.79 46 LEU B CA 1
ATOM 1431 C C . LEU B 1 48 ? 23.955 -34.206 5.936 1.00 13.23 46 LEU B C 1
ATOM 1432 O O . LEU B 1 48 ? 23.768 -34.418 7.139 1.00 14.96 46 LEU B O 1
ATOM 1437 N N . LEU B 1 49 ? 23.237 -34.827 5.001 1.00 13.33 47 LEU B N 1
ATOM 1438 C CA . LEU B 1 49 ? 22.204 -35.808 5.318 1.00 13.24 47 LEU B CA 1
ATOM 1439 C C . LEU B 1 49 ? 22.575 -37.217 4.970 1.00 13.72 47 LEU B C 1
ATOM 1440 O O . LEU B 1 49 ? 22.352 -38.135 5.792 1.00 14.27 47 LEU B O 1
ATOM 1445 N N . ILE B 1 50 ? 23.109 -37.412 3.770 1.00 14.12 48 ILE B N 1
ATOM 1446 C CA . ILE B 1 50 ? 23.473 -38.727 3.266 1.00 14.52 48 ILE B CA 1
ATOM 1447 C C . ILE B 1 50 ? 24.907 -38.643 2.783 1.00 14.24 48 ILE B C 1
ATOM 1448 O O . ILE B 1 50 ? 25.239 -37.707 2.052 1.00 14.52 48 ILE B O 1
ATOM 1453 N N . TYR B 1 51 ? 25.767 -39.551 3.230 1.00 15.16 49 TYR B N 1
ATOM 1454 C CA . TYR B 1 51 ? 27.132 -39.581 2.774 1.00 15.60 49 TYR B CA 1
ATOM 1455 C C . TYR B 1 51 ? 27.463 -40.884 2.115 1.00 14.94 49 TYR B C 1
ATOM 1456 O O . TYR B 1 51 ? 26.879 -41.932 2.414 1.00 15.74 49 TYR B O 1
ATOM 1465 N N . ASP B 1 52 ? 28.427 -40.837 1.209 1.00 15.04 50 ASP B N 1
ATOM 1466 C CA . ASP B 1 52 ? 28.844 -42.019 0.465 1.00 16.23 50 ASP B CA 1
ATOM 1467 C C . ASP B 1 52 ? 27.660 -42.740 -0.118 1.00 15.33 50 ASP B C 1
ATOM 1468 O O . ASP B 1 52 ? 27.506 -43.964 -0.004 1.00 15.39 50 ASP B O 1
ATOM 1473 N N . ALA B 1 53 ? 26.834 -41.957 -0.797 1.00 14.61 51 ALA B N 1
ATOM 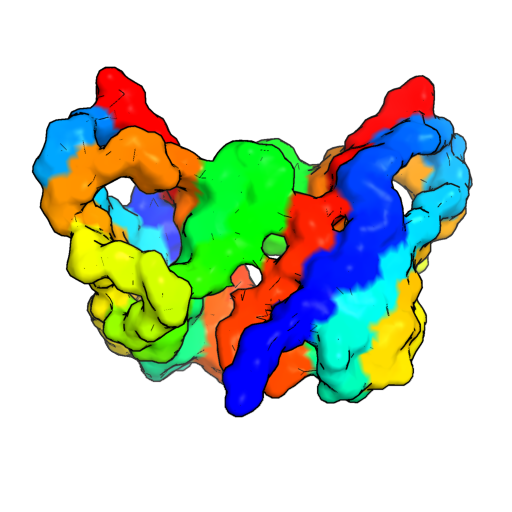1474 C CA . ALA B 1 53 ? 25.658 -42.337 -1.589 1.00 15.50 51 ALA B CA 1
ATOM 1475 C C . ALA B 1 53 ? 24.442 -42.845 -0.798 1.00 14.51 51 ALA B C 1
ATOM 1476 O O . ALA B 1 53 ? 23.321 -42.553 -1.186 1.00 14.90 51 ALA B O 1
ATOM 1478 N N . SER B 1 54 ? 24.652 -43.586 0.290 1.00 15.20 52 SER B N 1
ATOM 1479 C CA . SER B 1 54 ? 23.560 -44.281 0.968 1.00 16.21 52 SER B CA 1
ATOM 1480 C C . SER B 1 54 ? 23.599 -44.308 2.459 1.00 16.66 52 SER B C 1
ATOM 1481 O O . SER B 1 54 ? 22.731 -44.916 3.070 1.00 18.12 52 SER B O 1
ATOM 1484 N N . ASN B 1 55 ? 24.590 -43.677 3.074 1.00 16.51 53 ASN B N 1
ATOM 1485 C CA . ASN B 1 55 ? 24.693 -43.749 4.533 1.00 17.26 53 ASN B CA 1
ATOM 1486 C C . ASN B 1 55 ? 24.033 -42.571 5.190 1.00 16.12 53 ASN B C 1
ATOM 1487 O O . ASN B 1 55 ? 24.255 -41.447 4.803 1.00 17.24 53 ASN B O 1
ATOM 1492 N N . LEU B 1 56 ? 23.213 -42.820 6.199 1.00 17.64 54 LEU B N 1
ATOM 1493 C CA . LEU B 1 56 ? 22.536 -41.806 6.904 1.00 18.03 54 LEU B CA 1
ATOM 1494 C C . LEU B 1 56 ? 23.425 -41.179 7.933 1.00 18.23 54 LEU B C 1
ATOM 1495 O O . LEU B 1 56 ? 23.986 -41.858 8.801 1.00 20.30 54 LEU B O 1
ATOM 1500 N N . GLU B 1 57 ? 23.545 -39.863 7.875 1.00 18.81 55 GLU B N 1
ATOM 1501 C CA . GLU B 1 57 ? 24.370 -39.147 8.824 1.00 20.19 55 GLU B CA 1
ATOM 1502 C C . GLU B 1 57 ? 23.728 -39.173 10.212 1.00 22.02 55 GLU B C 1
ATOM 1503 O O . GLU B 1 57 ? 22.524 -39.242 10.386 1.00 20.06 55 GLU B O 1
ATOM 1509 N N . THR B 1 58 ? 24.593 -39.163 11.226 1.00 24.12 56 THR B N 1
ATOM 1510 C CA . THR B 1 58 ? 24.130 -39.261 12.579 1.00 25.48 56 THR B CA 1
ATOM 1511 C C . THR B 1 58 ? 23.151 -38.206 12.937 1.00 24.06 56 THR B C 1
ATOM 1512 O O . THR B 1 58 ? 23.353 -37.062 12.615 1.00 25.62 56 THR B O 1
ATOM 1516 N N . GLY B 1 59 ? 22.039 -38.596 13.537 1.00 23.20 57 GLY B N 1
ATOM 1517 C CA . GLY B 1 59 ? 21.016 -37.633 13.951 1.00 22.68 57 GLY B CA 1
ATOM 1518 C C . GLY B 1 59 ? 19.960 -37.346 12.905 1.00 21.21 57 GLY B C 1
ATOM 1519 O O . GLY B 1 59 ? 18.986 -36.664 13.175 1.00 25.37 57 GLY B O 1
ATOM 1520 N N . VAL B 1 60 ? 20.156 -37.782 11.676 1.00 18.21 58 VAL B N 1
ATOM 1521 C CA . VAL B 1 60 ? 19.228 -37.402 10.579 1.00 16.47 58 VAL B CA 1
ATOM 1522 C C . VAL B 1 60 ? 18.095 -38.441 10.583 1.00 17.21 58 VAL B C 1
ATOM 1523 O O . VAL B 1 60 ? 18.349 -39.632 10.680 1.00 17.44 58 VAL B O 1
ATOM 1527 N N . PRO B 1 61 ? 16.853 -37.992 10.413 1.00 15.99 59 PRO B N 1
ATOM 1528 C CA . PRO B 1 61 ? 15.732 -38.932 10.363 1.00 16.13 59 PRO B CA 1
ATOM 1529 C C . PRO B 1 61 ? 15.834 -39.927 9.217 1.00 15.45 59 PRO B C 1
ATOM 1530 O O . PRO B 1 61 ? 16.288 -39.596 8.126 1.00 14.97 59 PRO B O 1
ATOM 1534 N N . SER B 1 62 ? 15.345 -41.140 9.466 1.00 14.79 60 SER B N 1
ATOM 1535 C CA . SER B 1 62 ? 15.430 -42.237 8.542 1.00 14.57 60 SER B CA 1
ATOM 1536 C C . SER B 1 62 ? 14.559 -42.070 7.316 1.00 14.75 60 SER B C 1
ATOM 1537 O O . SER B 1 62 ? 14.750 -42.796 6.348 1.00 14.95 60 SER B O 1
ATOM 1540 N N . ARG B 1 63 ? 13.641 -41.102 7.298 1.00 12.88 61 ARG B N 1
ATOM 1541 C CA . ARG B 1 63 ? 12.891 -40.820 6.075 1.00 12.15 61 ARG B CA 1
ATOM 1542 C C . ARG B 1 63 ? 13.799 -40.389 4.937 1.00 12.33 61 ARG B C 1
ATOM 1543 O O . ARG B 1 63 ? 13.394 -40.375 3.791 1.00 12.53 61 ARG B O 1
ATOM 1551 N N . PHE B 1 64 ? 14.988 -39.888 5.247 1.00 12.65 62 PHE B N 1
ATOM 1552 C CA . PHE B 1 64 ? 15.957 -39.519 4.232 1.00 12.40 62 PHE B CA 1
ATOM 1553 C C . PHE B 1 64 ? 16.803 -40.711 3.841 1.00 12.59 62 PHE B C 1
ATOM 1554 O O . PHE B 1 64 ? 17.310 -41.425 4.703 1.00 13.64 62 PHE B O 1
ATOM 1562 N N . SER B 1 65 ? 16.942 -40.954 2.548 1.00 12.37 63 SER B N 1
ATOM 1563 C CA . SER B 1 65 ? 17.763 -42.032 2.056 1.00 12.48 63 SER B CA 1
ATOM 1564 C C . SER B 1 65 ? 18.383 -41.664 0.725 1.00 12.66 63 SER B C 1
ATOM 1565 O O . SER B 1 65 ? 17.938 -40.751 0.017 1.00 12.67 63 SER B O 1
ATOM 1568 N N . GLY B 1 66 ? 19.410 -42.411 0.374 1.00 13.33 64 GLY B N 1
ATOM 1569 C CA . GLY B 1 66 ? 20.023 -42.317 -0.929 1.00 13.29 64 GLY B CA 1
ATOM 1570 C C . GLY B 1 66 ? 20.388 -43.644 -1.485 1.00 14.11 64 GLY B C 1
ATOM 1571 O O . GLY B 1 66 ? 20.627 -44.588 -0.739 1.00 15.09 64 GLY B O 1
ATOM 1572 N N . SER B 1 67 ? 20.452 -43.732 -2.809 1.00 14.32 65 SER B N 1
ATOM 1573 C CA . SER B 1 67 ? 20.884 -44.938 -3.499 1.00 15.18 65 SER B CA 1
ATOM 1574 C C . SER B 1 67 ? 21.644 -44.578 -4.736 1.00 15.69 65 SER B C 1
ATOM 1575 O O . SER B 1 67 ? 21.641 -43.457 -5.195 1.00 14.95 65 SER B O 1
ATOM 1578 N N . GLY B 1 68 ? 22.333 -45.573 -5.260 1.00 18.00 66 GLY B N 1
ATOM 1579 C CA . GLY B 1 68 ? 23.076 -45.476 -6.481 1.00 18.86 66 GLY B CA 1
ATOM 1580 C C . GLY B 1 68 ? 24.550 -45.602 -6.301 1.00 19.06 66 GLY B C 1
ATOM 1581 O O . GLY B 1 68 ? 25.083 -45.499 -5.199 1.00 20.31 66 GLY B O 1
ATOM 1582 N N . SER B 1 69 ? 25.243 -45.913 -7.390 1.00 20.75 67 SER B N 1
ATOM 1583 C CA . SER B 1 69 ? 26.690 -46.046 -7.385 1.00 21.71 67 SER B CA 1
ATOM 1584 C C A SER B 1 69 ? 27.137 -45.875 -8.814 0.50 21.77 67 SER B C 1
ATOM 1585 C C B SER B 1 69 ? 27.228 -45.997 -8.785 0.50 21.94 67 SER B C 1
ATOM 1586 O O A SER B 1 69 ? 26.496 -46.396 -9.716 0.50 24.66 67 SER B O 1
ATOM 1587 O O B SER B 1 69 ? 26.836 -46.817 -9.600 0.50 23.26 67 SER B O 1
ATOM 1590 N N A GLY B 1 70 ? 28.258 -45.200 -9.024 0.50 19.46 68 GLY B N 1
ATOM 1591 N N B GLY B 1 70 ? 28.222 -45.156 -9.029 0.50 19.58 68 GLY B N 1
ATOM 1592 C CA A GLY B 1 70 ? 28.786 -44.978 -10.353 0.50 19.35 68 GLY B CA 1
ATOM 1593 C CA B GLY B 1 70 ? 28.782 -44.975 -10.347 0.50 19.40 68 GLY B CA 1
ATOM 1594 C C . GLY B 1 70 ? 28.475 -43.615 -10.920 1.00 18.10 68 GLY B C 1
ATOM 1595 O O . GLY B 1 70 ? 29.157 -42.678 -10.604 1.00 18.56 68 GLY B O 1
ATOM 1596 N N . THR B 1 71 ? 27.383 -43.507 -11.672 1.00 18.69 69 THR B N 1
ATOM 1597 C CA . THR B 1 71 ? 26.929 -42.278 -12.226 1.00 18.28 69 THR B CA 1
ATOM 1598 C C . THR B 1 71 ? 25.521 -41.832 -11.871 1.00 18.00 69 THR B C 1
ATOM 1599 O O . THR B 1 71 ? 25.234 -40.660 -12.003 1.00 19.39 69 THR B O 1
ATOM 1603 N N A ASP B 1 72 ? 24.629 -42.737 -11.527 0.50 15.86 70 ASP B N 1
ATOM 1604 N N B ASP B 1 72 ? 24.694 -42.734 -11.364 0.50 16.81 70 ASP B N 1
ATOM 1605 C CA A ASP B 1 72 ? 23.243 -42.345 -11.333 0.50 16.01 70 ASP B CA 1
ATOM 1606 C CA B ASP B 1 72 ? 23.242 -42.514 -11.292 0.50 16.85 70 ASP B CA 1
ATOM 1607 C C A ASP B 1 72 ? 22.903 -42.551 -9.867 0.50 15.60 70 ASP B C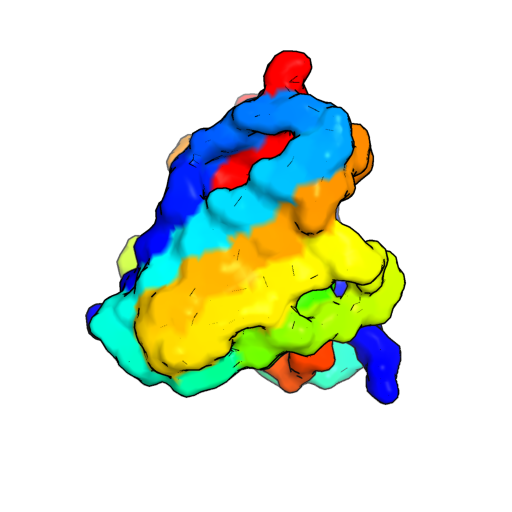 1
ATOM 1608 C C B ASP B 1 72 ? 22.682 -42.626 -9.889 0.50 15.88 70 ASP B C 1
ATOM 1609 O O A ASP B 1 72 ? 23.175 -43.632 -9.290 0.50 15.19 70 ASP B O 1
ATOM 1610 O O B ASP B 1 72 ? 22.516 -43.733 -9.383 0.50 16.18 70 ASP B O 1
ATOM 1619 N N . PHE B 1 73 ? 22.362 -41.491 -9.253 1.00 14.22 71 PHE B N 1
ATOM 1620 C CA . PHE B 1 73 ? 22.053 -41.463 -7.835 1.00 13.55 71 PHE B CA 1
ATOM 1621 C C . PHE B 1 73 ? 20.649 -40.900 -7.626 1.00 13.56 71 PHE B C 1
ATOM 1622 O O . PHE B 1 73 ? 20.187 -40.039 -8.377 1.00 14.10 71 PHE B O 1
ATOM 1630 N N . THR B 1 74 ? 19.989 -41.364 -6.559 1.00 13.32 72 THR B N 1
ATOM 1631 C CA . THR B 1 74 ? 18.661 -40.936 -6.196 1.00 13.38 72 THR B CA 1
ATOM 1632 C C . THR B 1 74 ? 18.627 -40.637 -4.717 1.00 13.22 72 THR B C 1
ATOM 1633 O O . THR B 1 74 ? 19.085 -41.428 -3.903 1.00 15.86 72 THR B O 1
ATOM 1637 N N . PHE B 1 75 ? 18.031 -39.514 -4.370 1.00 12.63 73 PHE B N 1
ATOM 1638 C CA . PHE B 1 75 ? 17.738 -39.110 -2.983 1.00 12.20 73 PHE B CA 1
ATOM 1639 C C . PHE B 1 75 ? 16.250 -39.116 -2.775 1.00 11.83 73 PHE B C 1
ATOM 1640 O O . PHE B 1 75 ? 15.502 -38.638 -3.632 1.00 13.02 73 PHE B O 1
ATOM 1648 N N . THR B 1 76 ? 15.807 -39.682 -1.646 1.00 11.67 74 THR B N 1
ATOM 1649 C CA . THR B 1 76 ? 14.388 -39.768 -1.332 1.00 11.88 74 THR B CA 1
ATOM 1650 C C . THR B 1 76 ? 14.132 -39.197 0.056 1.00 11.69 74 THR B C 1
ATOM 1651 O O . THR B 1 76 ? 14.880 -39.475 0.990 1.00 12.75 74 THR B O 1
ATOM 1655 N N . ILE B 1 77 ? 13.033 -38.474 0.171 1.00 11.28 75 ILE B N 1
ATOM 1656 C CA . ILE B 1 77 ? 12.395 -38.188 1.434 1.00 11.46 75 ILE B CA 1
ATOM 1657 C C . ILE B 1 77 ? 11.089 -38.973 1.422 1.00 11.45 75 ILE B C 1
ATOM 1658 O O . ILE B 1 77 ? 10.209 -38.672 0.631 1.00 12.12 75 ILE B O 1
ATOM 1663 N N . SER B 1 78 ? 10.961 -39.987 2.259 1.00 11.55 76 SER B N 1
ATOM 1664 C CA . SER B 1 78 ? 9.799 -40.861 2.122 1.00 11.27 76 SER B CA 1
ATOM 1665 C C . SER B 1 78 ? 8.500 -40.217 2.551 1.00 11.53 76 SER B C 1
ATOM 1666 O O . SER B 1 78 ? 7.446 -40.547 2.028 1.00 12.37 76 SER B O 1
ATOM 1669 N N . SER B 1 79 ? 8.540 -39.289 3.520 1.00 11.22 77 SER B N 1
ATOM 1670 C CA . SER B 1 79 ? 7.366 -38.555 3.943 1.00 11.18 77 SER B CA 1
ATOM 1671 C C . SER B 1 79 ? 7.769 -37.125 4.251 1.00 11.08 77 SER B C 1
ATOM 1672 O O . SER B 1 79 ? 8.350 -36.822 5.275 1.00 13.11 77 SER B O 1
ATOM 1675 N N . LEU B 1 80 ? 7.449 -36.220 3.330 1.00 11.48 78 LEU B N 1
ATOM 1676 C CA . LEU B 1 80 ? 7.875 -34.834 3.455 1.00 11.84 78 LEU B CA 1
ATOM 1677 C C . LEU B 1 80 ? 7.271 -34.205 4.693 1.00 11.83 78 LEU B C 1
ATOM 1678 O O . LEU B 1 80 ? 6.047 -34.253 4.898 1.00 12.40 78 LEU B O 1
ATOM 1683 N N . GLN B 1 81 ? 8.099 -33.506 5.498 1.00 12.19 79 GLN B N 1
ATOM 1684 C CA . GLN B 1 81 ? 7.618 -32.816 6.674 1.00 12.26 79 GLN B CA 1
ATOM 1685 C C . GLN B 1 81 ? 7.885 -31.313 6.559 1.00 12.70 79 GLN B C 1
ATOM 1686 O O . GLN B 1 81 ? 8.738 -30.886 5.798 1.00 13.48 79 GLN B O 1
ATOM 1692 N N . PRO B 1 82 ? 7.137 -30.505 7.335 1.00 13.46 80 PRO B N 1
ATOM 1693 C CA . PRO B 1 82 ? 7.346 -29.056 7.236 1.00 14.00 80 PRO B CA 1
ATOM 1694 C C . PRO B 1 82 ? 8.792 -28.630 7.453 1.00 15.05 80 PRO B C 1
ATOM 1695 O O . PRO B 1 82 ? 9.298 -27.705 6.769 1.00 16.39 80 PRO B O 1
ATOM 1699 N N . GLU B 1 83 ? 9.470 -29.255 8.370 1.00 14.27 81 GLU B N 1
ATOM 1700 C CA . GLU B 1 83 ? 10.850 -28.902 8.696 1.00 14.60 81 GLU B CA 1
ATOM 1701 C C . GLU B 1 83 ? 11.826 -29.264 7.596 1.00 14.31 81 GLU B C 1
ATOM 1702 O O . GLU B 1 83 ? 12.985 -28.912 7.686 1.00 16.12 81 GLU B O 1
ATOM 1708 N N . ASP B 1 84 ? 11.381 -30.005 6.564 1.00 14.28 82 ASP B N 1
ATOM 1709 C CA . ASP B 1 84 ? 12.232 -30.412 5.467 1.00 13.33 82 ASP B CA 1
ATOM 1710 C C . ASP B 1 84 ? 12.279 -29.412 4.303 1.00 13.82 82 ASP B C 1
ATOM 1711 O O . ASP B 1 84 ? 12.999 -29.593 3.316 1.00 14.29 82 ASP B O 1
ATOM 1716 N N A ILE B 1 85 ? 11.554 -28.325 4.421 0.50 13.55 83 ILE B N 1
ATOM 1717 N N B ILE B 1 85 ? 11.458 -28.360 4.363 0.50 14.77 83 ILE B N 1
ATOM 1718 C CA A ILE B 1 85 ? 11.520 -27.349 3.386 0.50 13.34 83 ILE B CA 1
ATOM 1719 C CA B ILE B 1 85 ? 11.534 -27.282 3.392 0.50 15.12 83 ILE B CA 1
ATOM 1720 C C A ILE B 1 85 ? 12.846 -26.598 3.359 0.50 13.56 83 ILE B C 1
ATOM 1721 C C B ILE B 1 85 ? 12.943 -26.718 3.396 0.50 14.26 83 ILE B C 1
ATOM 1722 O O A ILE B 1 85 ? 13.248 -26.007 4.365 0.50 14.81 83 ILE B O 1
ATOM 1723 O O B ILE B 1 85 ? 13.492 -26.345 4.448 0.50 13.69 83 ILE B O 1
ATOM 1732 N N . ALA B 1 86 ? 13.535 -26.669 2.212 1.00 13.14 84 ALA B N 1
ATOM 1733 C CA . ALA B 1 86 ? 14.967 -26.339 2.093 1.00 13.04 84 ALA B CA 1
ATOM 1734 C C . ALA B 1 86 ? 15.328 -26.495 0.635 1.00 12.11 84 ALA B C 1
ATOM 1735 O O . ALA B 1 86 ? 14.523 -26.955 -0.181 1.00 12.52 84 ALA B O 1
ATOM 1737 N N . THR B 1 87 ? 16.570 -26.155 0.304 1.00 12.56 85 THR B N 1
ATOM 1738 C CA . THR B 1 87 ? 17.154 -26.546 -0.956 1.00 11.88 85 THR B CA 1
ATOM 1739 C C . THR B 1 87 ? 18.111 -27.722 -0.718 1.00 12.35 85 THR B C 1
ATOM 1740 O O . THR B 1 87 ? 18.885 -27.717 0.239 1.00 15.02 85 THR B O 1
ATOM 1744 N N . TYR B 1 88 ? 18.046 -28.749 -1.566 1.00 11.62 86 TYR B N 1
ATOM 1745 C CA . TYR B 1 88 ? 18.884 -29.923 -1.466 1.00 11.59 86 TYR B CA 1
ATOM 1746 C C . TYR B 1 88 ? 19.889 -29.958 -2.594 1.00 11.08 86 TYR B C 1
ATOM 1747 O O . TYR B 1 88 ? 19.554 -29.580 -3.718 1.00 12.05 86 TYR B O 1
ATOM 1756 N N . TYR B 1 89 ? 21.087 -30.465 -2.301 1.00 11.80 87 TYR B N 1
ATOM 1757 C CA . TYR B 1 89 ? 22.148 -30.580 -3.284 1.00 11.63 87 TYR B CA 1
ATOM 1758 C C . TYR B 1 89 ? 22.783 -31.932 -3.202 1.00 12.06 87 TYR B C 1
ATOM 1759 O O . TYR B 1 89 ? 23.047 -32.427 -2.109 1.00 13.28 87 TYR B O 1
ATOM 1768 N N . CYS B 1 90 ? 23.132 -32.494 -4.350 1.00 11.88 88 CYS B N 1
ATOM 1769 C CA . CYS B 1 90 ? 24.132 -33.558 -4.382 1.00 12.27 88 CYS B CA 1
ATOM 1770 C C . CYS B 1 90 ? 25.505 -32.905 -4.560 1.00 11.85 88 CYS B C 1
ATOM 1771 O O . CYS B 1 90 ? 25.636 -31.780 -5.072 1.00 12.43 88 CYS B O 1
ATOM 1774 N N A GLN B 1 91 ? 26.534 -33.570 -4.078 0.50 12.24 89 GLN B N 1
ATOM 1775 N N B GLN B 1 91 ? 26.526 -33.659 -4.225 0.50 11.90 89 GLN B N 1
ATOM 1776 C CA A GLN B 1 91 ? 27.916 -33.095 -4.302 0.50 12.24 89 GLN B CA 1
ATOM 1777 C CA B GLN B 1 91 ? 27.897 -33.140 -4.293 0.50 11.88 89 GLN B CA 1
ATOM 1778 C C A GLN B 1 91 ? 28.789 -34.336 -4.447 0.50 12.39 89 GLN B C 1
ATOM 1779 C C B GLN B 1 91 ? 28.872 -34.301 -4.361 0.50 12.35 89 GLN B C 1
ATOM 1780 O O A GLN B 1 91 ? 28.601 -35.324 -3.729 0.50 13.00 89 GLN B O 1
ATOM 1781 O O B GLN B 1 91 ? 28.886 -35.148 -3.460 0.50 12.40 89 GLN B O 1
ATOM 1792 N N . GLN B 1 92 ? 29.753 -34.305 -5.364 1.00 12.76 90 GLN B N 1
ATOM 1793 C CA . GLN B 1 92 ? 30.720 -35.347 -5.471 1.00 12.99 90 GLN B CA 1
ATOM 1794 C C . GLN B 1 92 ? 32.035 -34.972 -4.792 1.00 13.12 90 GLN B C 1
ATOM 1795 O O . GLN B 1 92 ? 32.459 -33.816 -4.831 1.00 13.20 90 GLN B O 1
ATOM 1801 N N A TYR B 1 93 ? 32.644 -36.017 -4.231 0.50 14.38 91 TYR B N 1
ATOM 1802 N N B TYR B 1 93 ? 32.680 -35.931 -4.168 0.50 14.05 91 TYR B N 1
ATOM 1803 C CA A TYR B 1 93 ? 33.909 -35.957 -3.489 0.50 15.06 91 TYR B CA 1
ATOM 1804 C CA B TYR B 1 93 ? 34.023 -35.680 -3.642 0.50 14.23 91 TYR B CA 1
ATOM 1805 C C A TYR B 1 93 ? 34.972 -36.841 -4.053 0.50 15.69 91 TYR B C 1
ATOM 1806 C C B TYR B 1 93 ? 34.930 -36.876 -4.032 0.50 15.35 91 TYR B C 1
ATOM 1807 O O A TYR B 1 93 ? 36.057 -36.951 -3.459 0.50 18.51 91 TYR B O 1
ATOM 1808 O O B TYR B 1 93 ? 35.838 -37.291 -3.310 0.50 19.18 91 TYR B O 1
ATOM 1825 N N . ASP B 1 94 ? 34.713 -37.409 -5.222 1.00 14.90 92 ASP B N 1
ATOM 1826 C CA . ASP B 1 94 ? 35.706 -38.310 -5.873 1.00 16.04 92 ASP B CA 1
ATOM 1827 C C . ASP B 1 94 ? 37.002 -37.597 -6.194 1.00 16.36 92 ASP B C 1
ATOM 1828 O O . ASP B 1 94 ? 38.068 -38.177 -6.075 1.00 17.74 92 ASP B O 1
ATOM 1833 N N . ASN B 1 95 ? 36.920 -36.362 -6.655 1.00 14.72 93 ASN B N 1
ATOM 1834 C CA . ASN B 1 95 ? 38.121 -35.650 -7.112 1.00 14.62 93 ASN B CA 1
ATOM 1835 C C . ASN B 1 95 ? 37.911 -34.156 -6.986 1.00 13.54 93 ASN B C 1
ATOM 1836 O O . ASN B 1 95 ? 36.858 -33.643 -7.336 1.00 14.19 93 ASN B O 1
ATOM 1841 N N . LEU B 1 96 ? 38.924 -33.464 -6.501 1.00 12.95 94 LEU B N 1
ATOM 1842 C CA . LEU B 1 96 ? 38.894 -32.016 -6.497 1.00 12.42 94 LEU B CA 1
ATOM 1843 C C . LEU B 1 96 ? 38.847 -31.526 -7.940 1.00 13.48 94 LEU B C 1
ATOM 1844 O O . LEU B 1 96 ? 39.512 -32.090 -8.784 1.00 14.45 94 LEU B O 1
ATOM 1849 N N . PRO B 1 97 ? 38.137 -30.433 -8.235 1.00 12.66 95 PRO B N 1
ATOM 1850 C CA . PRO B 1 97 ? 37.314 -29.671 -7.281 1.00 12.28 95 PRO B CA 1
ATOM 1851 C C . PRO B 1 97 ? 36.037 -30.425 -6.937 1.00 12.08 95 PRO B C 1
ATOM 1852 O O . PRO B 1 97 ? 35.399 -30.988 -7.852 1.00 12.55 95 PRO B O 1
ATOM 1856 N N . TYR B 1 98 ? 35.619 -30.425 -5.673 1.00 12.19 96 TYR B N 1
ATOM 1857 C CA . TYR B 1 98 ? 34.365 -31.024 -5.284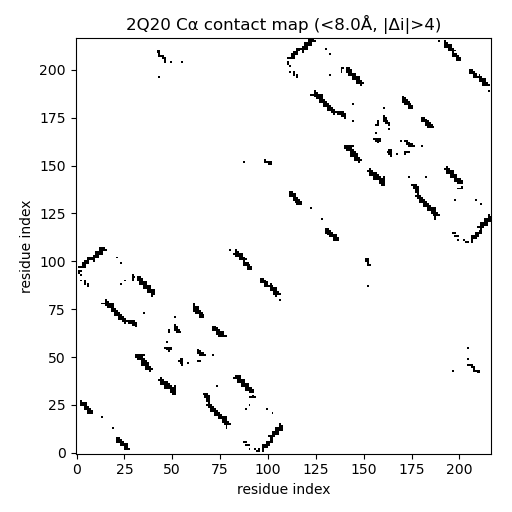 1.00 12.08 96 TYR B CA 1
ATOM 1858 C C . TYR B 1 98 ? 33.259 -30.204 -5.895 1.00 12.89 96 TYR B C 1
ATOM 1859 O O . TYR B 1 98 ? 33.330 -28.960 -5.797 1.00 18.86 96 TYR B O 1
ATOM 1868 N N . THR B 1 99 ? 32.314 -30.760 -6.578 1.00 12.73 97 THR B N 1
ATOM 1869 C CA . THR B 1 99 ? 31.305 -30.071 -7.365 1.00 12.11 97 THR B CA 1
ATOM 1870 C C . THR B 1 99 ? 29.900 -30.470 -6.884 1.00 12.05 97 THR B C 1
ATOM 1871 O O . THR B 1 99 ? 29.618 -31.623 -6.615 1.00 12.82 97 THR B O 1
ATOM 1875 N N . PHE B 1 100 ? 29.038 -29.474 -6.856 1.00 12.18 98 PHE B N 1
ATOM 1876 C CA . PHE B 1 100 ? 27.645 -29.592 -6.464 1.00 12.27 98 PHE B CA 1
ATOM 1877 C C . PHE B 1 100 ? 26.744 -29.656 -7.696 1.00 12.56 98 PHE B C 1
ATOM 1878 O O . PHE B 1 100 ? 27.022 -29.012 -8.719 1.00 12.96 98 PHE B O 1
ATOM 1886 N N . GLY B 1 101 ? 25.631 -30.365 -7.568 1.00 11.69 99 GLY B N 1
ATOM 1887 C CA . GLY B 1 101 ? 24.558 -30.174 -8.478 1.00 12.18 99 GLY B CA 1
ATOM 1888 C C . GLY B 1 101 ? 23.910 -28.839 -8.313 1.00 11.89 99 GLY B C 1
ATOM 1889 O O . GLY B 1 101 ? 24.189 -28.089 -7.380 1.00 12.27 99 GLY B O 1
ATOM 1890 N N . GLN B 1 102 ? 22.971 -28.499 -9.208 1.00 12.00 100 GLN B N 1
ATOM 1891 C CA . GLN B 1 102 ? 22.430 -27.142 -9.231 1.00 12.84 100 GLN B CA 1
ATOM 1892 C C . GLN B 1 102 ? 21.401 -26.893 -8.138 1.00 12.81 100 GLN B C 1
ATOM 1893 O O . GLN B 1 102 ? 21.064 -25.737 -7.900 1.00 15.20 100 GLN B O 1
ATOM 1899 N N . GLY B 1 103 ? 20.968 -27.928 -7.431 1.00 12.44 101 GLY B N 1
ATOM 1900 C CA . GLY B 1 103 ? 20.032 -27.781 -6.325 1.00 12.51 101 GLY B CA 1
ATOM 1901 C C . GLY B 1 103 ? 18.591 -28.078 -6.715 1.00 12.72 101 GLY B C 1
ATOM 1902 O O . GLY B 1 103 ? 18.179 -27.920 -7.858 1.00 14.85 101 GLY B O 1
ATO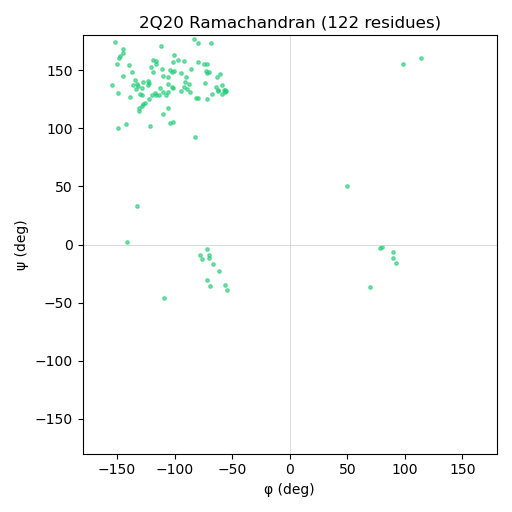M 1903 N N . THR B 1 104 ? 17.814 -28.449 -5.706 1.00 12.36 102 THR B N 1
ATOM 1904 C CA . THR B 1 104 ? 16.381 -28.612 -5.819 1.00 12.14 102 THR B CA 1
ATOM 1905 C C . THR B 1 104 ? 15.744 -27.860 -4.675 1.00 12.23 102 THR B C 1
ATOM 1906 O O . THR B 1 104 ? 15.958 -28.217 -3.527 1.00 12.76 102 THR B O 1
ATOM 1910 N N . LYS B 1 105 ? 14.951 -26.847 -5.005 1.00 13.29 103 LYS B N 1
ATOM 1911 C CA . LYS B 1 105 ? 14.241 -26.076 -3.968 1.00 14.95 103 LYS B CA 1
ATOM 1912 C C . LYS B 1 105 ? 12.884 -26.701 -3.711 1.00 13.71 103 LYS B C 1
ATOM 1913 O O . LYS B 1 105 ? 12.106 -26.847 -4.643 1.00 14.64 103 LYS B O 1
ATOM 1919 N N A LEU B 1 106 ? 12.627 -27.137 -2.488 0.50 13.38 104 LEU B N 1
ATOM 1920 N N B LEU B 1 106 ? 12.608 -27.029 -2.486 0.50 14.74 104 LEU B N 1
ATOM 1921 C CA A LEU B 1 106 ? 11.327 -27.685 -2.079 0.50 13.58 104 LEU B CA 1
ATOM 1922 C CA B LEU B 1 106 ? 11.468 -27.794 -2.137 0.50 15.23 104 LEU B 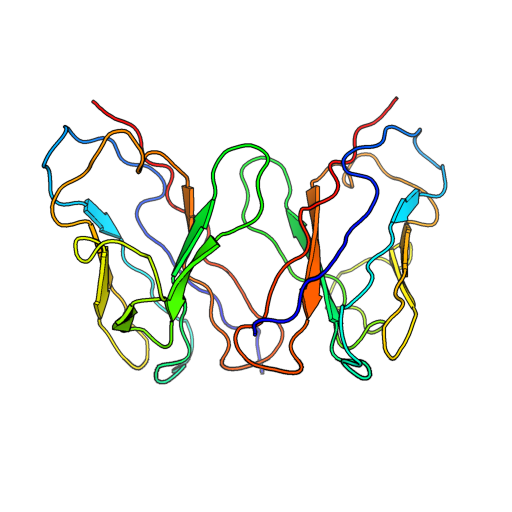CA 1
ATOM 1923 C C A LEU B 1 106 ? 10.407 -26.680 -1.470 0.50 14.86 104 LEU B C 1
ATOM 1924 C C B LEU B 1 106 ? 10.513 -26.900 -1.369 0.50 15.03 104 LEU B C 1
ATOM 1925 O O A LEU B 1 106 ? 10.810 -25.833 -0.684 0.50 17.83 104 LEU B O 1
ATOM 1926 O O B LEU B 1 106 ? 10.927 -26.214 -0.449 0.50 16.34 104 LEU B O 1
ATOM 1935 N N A GLU B 1 107 ? 9.138 -26.839 -1.770 0.50 15.53 105 GLU B N 1
ATOM 1936 N N B GLU B 1 107 ? 9.239 -26.909 -1.741 0.50 15.01 105 GLU B N 1
ATOM 1937 C CA A GLU B 1 107 ? 8.074 -26.074 -1.126 0.50 17.21 105 GLU B CA 1
ATOM 1938 C CA B GLU B 1 107 ? 8.185 -26.151 -1.031 0.50 16.34 105 GLU B CA 1
ATOM 1939 C C A GLU B 1 107 ? 6.931 -26.998 -0.770 0.50 17.32 105 GLU B C 1
ATOM 1940 C C B GLU B 1 107 ? 6.951 -27.007 -0.757 0.50 16.94 105 GLU B C 1
ATOM 1941 O O A GLU B 1 107 ? 6.772 -28.058 -1.408 0.50 16.76 105 GLU B O 1
ATOM 1942 O O B GLU B 1 107 ? 6.746 -28.025 -1.448 0.50 16.41 105 GLU B O 1
ATOM 1953 N N . ILE B 1 108 ? 6.128 -26.620 0.217 1.00 17.06 106 ILE B N 1
ATOM 1954 C CA . ILE B 1 108 ? 4.902 -27.333 0.515 1.00 19.42 106 ILE B CA 1
ATOM 1955 C C . ILE B 1 108 ? 3.798 -26.771 -0.321 1.00 20.13 106 ILE B C 1
ATOM 1956 O O . ILE B 1 108 ? 3.649 -25.567 -0.410 1.00 24.84 106 ILE B O 1
ATOM 1961 N N . LYS B 1 109 ? 3.055 -27.638 -0.990 1.00 20.80 107 LYS B N 1
ATOM 1962 C CA . LYS B 1 109 ? 1.877 -27.276 -1.823 1.00 24.39 107 LYS B CA 1
ATOM 1963 C C . LYS B 1 109 ? 0.884 -26.413 -1.074 1.00 28.80 107 LYS B C 1
ATOM 1964 O O . LYS B 1 109 ? 0.505 -26.743 0.062 1.00 30.32 107 LYS B O 1
#

InterPro domains:
  IPR003599 Immunoglobulin domain subtype [SM00409] (30-116)
  IPR007110 Immunoglobulin-like domain [PS50835] (24-117)
  IPR013106 Immunoglobulin V-set domain [PF07686] (28-111)
  IPR013106 Immunoglobulin V-set domain [SM00406] (40-112)
  IPR013783 Immunoglobulin-like fold [G3DSA:2.60.40.10] (15-116)
  IPR036179 Immunoglobulin-like domain superfamily [SSF48726] (24-115)
  IPR050150 Immunoglobulin Variable Light Chain [PTHR23267] (22-113)

Radius of gyration: 17.22 Å; Cα contacts (8 Å, |Δi|>4): 682; chains: 2; bounding box: 46×45×34 Å

Foldseek 3Di:
DDKAKAKDDQEDAEAFFAKDKIKIFIPWFLFQQKWKWWAAPPGDTDTADGSQFHGDPPRDPQWGKDDGTTMIMIMRRGDDPVRQTKMKMWGDSDPPTDIHPIYGYHYD/DDDKAKAKDDQEDAEAFFAKDKIKIFIPWFQFQQKWKWWAAPPDDTDTAAGSFFHGDPPHDPLWGKDDTTTIIMIMRRGDDPVRQTKMWMWGDSDPPIDIHPIYGYYYD

GO terms:
  GO:0005576 extracellular region (C, TAS)
  GO:0005886 plasma membrane (C, TAS)
  GO:0042802 identical protein binding (F, IPI)
  GO:0072562 blood microparticle (C, HDA)

Nearest PDB structures (foldseek):
  3cdc-assembly1_B  TM=1.005E+00  e=1.174E-21  Homo sapiens
  2q20-assembly1_A  TM=9.986E-01  e=1.379E-21  Homo sapiens
  4k07-assembly5_I  TM=9.985E-01  e=7.299E-21  Homo sapiens
  1bww-assembly1_B  TM=9.948E-01  e=1.920E-20  Homo sapiens
  5n7w-assembly1_B  TM=9.966E-01  e=1.576E-18  Homo sapiens

Sequence (217 aa):
TDIQQMTQSSPSSSSLLSASVGDRRVTITCCQASQDDISSNNYLNWYQQKPGKAPKKKLLLIYDDASSNLETGVPPSRFSGSGSSGTDDFTFTISSLQPEDIIATYYCQQYDNNLPYTFGQQGTKLLEIKSTTDIQQMTQSPSSSLSSASVGDRVTITCCQQASQQDISSNNYLNWYQQKPGKKAPKLLIYDASNLETGVPSRFSGSGSGGTDDFTFTISSLQPEDIIATYYCQQQYYDNLPYTFGQGTKLLEEIK